Protein 2GXQ (pdb70)

Nearest PDB structures (foldseek):
  4kbg-assembly1_A  TM=9.973E-01  e=3.648E-40  Thermus thermophilus HB27
  3mwl-assembly1_A  TM=9.888E-01  e=1.011E-40  Thermus thermophilus HB27
  3nbf-assembly2_D  TM=9.941E-01  e=1.596E-39  Thermus thermophilus HB27
  4kbf-assembly1_A  TM=9.995E-01  e=8.468E-39  Thermus thermophilus HB27
  7pli-assembly1_B  TM=9.090E-01  e=3.998E-20  Escherichia coli K-12

Foldseek 3Di:
DWPVVAPADPLQVVLCVVVVGIHAFPQLVVQRVALLVQAEAEEQDDPPRPVLCSNLRSLLRVDAADQDFQAAAQEEEEDAAQVVLVVSQVVSCSRRVRFFEQEEEDPDDDPPSLVVNRRPGHYYRYYQVRQLVCVVVVSHQQANHQEYEYAAVVSCVVVPCLVSVVVSLVRHDLNHHYYYYHNDQPPSNVVCCVVRHDPHYYDYPD

Sequence (206 aa):
MEFKDFPLKPPEEILEALHGRGLTTPTPIIQAAALPPLLALEEGKKDLLIGQQARTTGTGKTLAFALPPIAERLAPSQQERRRGRKPRALVLTTPTRRRELALQQVASSEELTAVAPHLKKVVAVYGGTGYYGKKQKKEEALLRGADAVVATPGRRALDDYLRRRQGVLDLSRVEEVVAVLLDDEADEMMLSSMMGFEEEVEEALLSATPPSRQQTLLFSSATLPSSWAKKKKRLAERYMMKKNPVLLINNVVI

Secondary structure (P-SEA, 3-state):
cccccccccaaaaaaaaaaccccccaaaaacccccccbbbbbbccccccccccccaaaaaaaccccccccccccbbbbbccaaaaaaaaaaaaaacccbbbbbbbccccccaaaaaaaacccccccccaaaaaaaaacccccccccbbbbcaaaaaaaacaaaaaaaaaaaccccbbbbbbcccccaaaaaaaaccccbbbbbbcc

Organism: Thermus thermophilus (NCBI:txid274)

CATH classification: 3.40.50.300

Solvent-accessible surface area: 9002 Å² total

Structure (mmCIF, N/CA/C/O backbone):
data_2GXQ
#
_entry.id   2GXQ
#
_cell.length_a   77.582
_cell.length_b   52.887
_cell.length_c   44.643
_cell.angle_alpha   90.00
_cell.angle_beta   95.26
_cell.angle_gamma   90.00
#
_symmetry.space_group_name_H-M   'C 1 2 1'
#
loop_
_entity.id
_entity.type
_entity.pdbx_description
1 polymer 'heat resistant RNA dependent ATPase'
2 non-polymer 'ADENOSINE MONOPHOSPHATE'
3 non-polymer 2-AMINO-2-HYDROXYMETHYL-PROPANE-1,3-DIOL
4 water water
#
loop_
_atom_site.group_PDB
_atom_site.id
_atom_site.type_symbol
_atom_site.label_atom_id
_atom_site.label_alt_id
_atom_site.label_comp_id
_atom_site.label_asym_id
_atom_site.label_entity_id
_atom_site.label_seq_id
_atom_site.pdbx_PDB_ins_code
_atom_site.Cartn_x
_atom_site.Cartn_y
_atom_site.Cartn_z
_atom_site.occupancy
_atom_site.B_iso_or_equiv
_atom_site.auth_seq_id
_atom_site.auth_comp_id
_atom_site.auth_asym_id
_atom_site.auth_atom_id
_atom_site.pdbx_PDB_model_num
ATOM 1 N N . MET A 1 1 ? -7.701 11.648 17.491 1.00 16.83 1 MET A N 1
ATOM 2 C CA . MET A 1 1 ? -6.557 12.614 17.574 1.00 14.60 1 MET A CA 1
ATOM 3 C C . MET A 1 1 ? -5.884 12.639 16.241 1.00 15.26 1 MET A C 1
ATOM 4 O O . MET A 1 1 ? -5.793 11.602 15.554 1.00 15.46 1 MET A O 1
ATOM 9 N N . GLU A 1 2 ? -5.410 13.814 15.859 1.00 12.89 2 GLU A N 1
ATOM 10 C CA . GLU A 1 2 ? -4.714 14.032 14.607 1.00 13.03 2 GLU A CA 1
ATOM 11 C C . GLU A 1 2 ? -3.215 13.973 14.841 1.00 10.93 2 GLU A C 1
ATOM 12 O O . GLU A 1 2 ? -2.768 14.041 15.981 1.00 11.73 2 GLU A O 1
ATOM 18 N N . PHE A 1 3 ? -2.434 13.872 13.774 1.00 11.29 3 PHE A N 1
ATOM 19 C CA . PHE A 1 3 ? -0.996 13.819 13.966 1.00 10.74 3 PHE A CA 1
ATOM 20 C C . PHE A 1 3 ? -0.480 14.992 14.732 1.00 11.66 3 PHE A C 1
ATOM 21 O O . PHE A 1 3 ? 0.393 14.822 15.558 1.00 11.91 3 PHE A O 1
ATOM 29 N N . LYS A 1 4 ? -1.037 16.182 14.480 1.00 12.26 4 LYS A N 1
ATOM 30 C CA . LYS A 1 4 ? -0.602 17.358 15.225 1.00 13.57 4 LYS A CA 1
ATOM 31 C C . LYS A 1 4 ? -0.868 17.313 16.714 1.00 12.77 4 LYS A C 1
ATOM 32 O O . LYS A 1 4 ? -0.326 18.114 17.458 1.00 14.17 4 LYS A O 1
ATOM 38 N N . ASP A 1 5 ? -1.674 16.375 17.172 1.00 11.89 5 ASP A N 1
ATOM 39 C CA . ASP A 1 5 ? -1.906 16.189 18.584 1.00 12.67 5 ASP A CA 1
ATOM 40 C C . ASP A 1 5 ? -0.900 15.338 19.264 1.00 12.40 5 ASP A C 1
ATOM 41 O O . ASP A 1 5 ? -1.003 15.135 20.460 1.00 15.29 5 ASP A O 1
ATOM 46 N N . PHE A 1 6 ? 0.035 14.794 18.510 1.00 11.89 6 PHE A N 1
ATOM 47 C CA . PHE A 1 6 ? 1.111 14.011 19.071 1.00 11.78 6 PHE A CA 1
ATOM 48 C C . PHE A 1 6 ? 2.391 14.824 19.026 1.00 11.59 6 PHE A C 1
ATOM 49 O O . PHE A 1 6 ? 2.511 15.771 18.265 1.00 12.33 6 PHE A O 1
ATOM 57 N N . PRO A 1 7 ? 3.348 14.442 19.871 1.00 11.09 7 PRO A N 1
ATOM 58 C CA . PRO A 1 7 ? 4.587 15.239 19.922 1.00 12.56 7 PRO A CA 1
ATOM 59 C C . PRO A 1 7 ? 5.523 14.916 18.762 1.00 11.01 7 PRO A C 1
ATOM 60 O O . PRO A 1 7 ? 6.459 14.182 18.875 1.00 12.88 7 PRO A O 1
ATOM 64 N N . LEU A 1 8 ? 5.199 15.551 17.653 1.00 10.98 8 LEU A N 1
ATOM 65 C CA . LEU A 1 8 ? 5.938 15.405 16.394 1.00 10.67 8 LEU A CA 1
ATOM 66 C C . LEU A 1 8 ? 6.420 16.778 15.984 1.00 11.33 8 LEU A C 1
ATOM 67 O O . LEU A 1 8 ? 5.665 17.717 15.986 1.00 13.78 8 LEU A O 1
ATOM 72 N N . LYS A 1 9 ? 7.666 16.838 15.559 1.00 11.40 9 LYS A N 1
ATOM 73 C CA . LYS A 1 9 ? 8.338 18.066 15.225 1.00 12.51 9 LYS A CA 1
ATOM 74 C C . LYS A 1 9 ? 7.913 18.616 13.892 1.00 13.25 9 LYS A C 1
ATOM 75 O O . LYS A 1 9 ? 7.256 17.959 13.103 1.00 12.88 9 LYS A O 1
ATOM 81 N N . PRO A 1 10 ? 8.211 19.904 13.659 1.00 14.55 10 PRO A N 1
ATOM 82 C CA A PRO A 1 10 ? 7.635 20.577 12.495 0.70 16.07 10 PRO A CA 1
ATOM 83 C CA B PRO A 1 10 ? 7.593 20.568 12.515 0.30 15.73 10 PRO A CA 1
ATOM 84 C C . PRO A 1 10 ? 7.934 19.949 11.191 1.00 15.15 10 PRO A C 1
ATOM 85 O O . PRO A 1 10 ? 7.029 19.871 10.321 1.00 17.50 10 PRO A O 1
ATOM 92 N N . GLU A 1 11 ? 9.136 19.440 11.006 1.00 16.68 11 GLU A N 1
ATOM 93 C CA A GLU A 1 11 ? 9.441 18.961 9.693 0.50 16.90 11 GLU A CA 1
ATOM 94 C CA B GLU A 1 11 ? 9.593 18.821 9.745 0.50 16.79 11 GLU A CA 1
ATOM 95 C C . GLU A 1 11 ? 8.645 17.709 9.413 1.00 15.38 11 GLU A C 1
ATOM 96 O O . GLU A 1 11 ? 8.336 17.440 8.246 1.00 16.42 11 GLU A O 1
ATOM 107 N N . ILE A 1 12 ? 8.256 16.985 10.464 1.00 14.23 12 ILE A N 1
ATOM 108 C CA . ILE A 1 12 ? 7.477 15.819 10.292 1.00 12.10 12 ILE A CA 1
ATOM 109 C C . ILE A 1 12 ? 6.011 16.153 10.043 1.00 10.87 12 ILE A C 1
ATOM 110 O O . ILE A 1 12 ? 5.405 15.613 9.140 1.00 10.55 12 ILE A O 1
ATOM 115 N N . LEU A 1 13 ? 5.439 17.052 10.822 1.00 10.84 13 LEU A N 1
ATOM 116 C CA . LEU A 1 13 ? 4.040 17.438 10.554 1.00 11.04 13 LEU A CA 1
ATOM 117 C C . LEU A 1 13 ? 3.918 18.053 9.168 1.00 12.05 13 LEU A C 1
ATOM 118 O O . LEU A 1 13 ? 2.961 17.799 8.461 1.00 11.74 13 LEU A O 1
ATOM 123 N N . GLU A 1 14 ? 4.911 18.819 8.737 1.00 12.39 14 GLU A N 1
ATOM 124 C CA . GLU A 1 14 ? 4.855 19.454 7.429 1.00 15.73 14 GLU A CA 1
ATOM 125 C C . GLU A 1 14 ? 4.886 18.343 6.383 1.00 13.79 14 GLU A C 1
ATOM 126 O 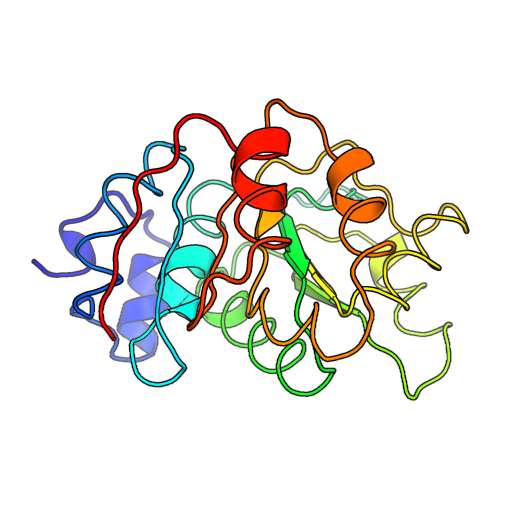O . GLU A 1 14 ? 4.178 18.397 5.389 1.00 14.76 14 GLU A O 1
ATOM 132 N N . ALA A 1 15 ? 5.733 17.344 6.546 1.00 13.53 15 ALA A N 1
ATOM 133 C CA . ALA A 1 15 ? 5.856 16.253 5.586 1.00 14.13 15 ALA A CA 1
ATOM 134 C C . ALA A 1 15 ? 4.560 15.467 5.519 1.00 12.49 15 ALA A C 1
ATOM 135 O O . ALA A 1 15 ? 4.098 15.080 4.446 1.00 13.82 15 ALA A O 1
ATOM 137 N N . LEU A 1 16 ? 3.980 15.191 6.680 1.00 11.68 16 LEU A N 1
ATOM 138 C CA . LEU A 1 16 ? 2.724 14.482 6.718 1.00 11.03 16 LEU A CA 1
ATOM 139 C C . LEU A 1 16 ? 1.608 15.256 6.004 1.00 11.46 16 LEU A C 1
ATOM 140 O O . LEU A 1 16 ? 0.948 14.741 5.126 1.00 12.17 16 LEU A O 1
ATOM 145 N N . HIS A 1 17 ? 1.516 16.514 6.316 1.00 12.61 17 HIS A N 1
ATOM 146 C CA . HIS A 1 17 ? 0.525 17.362 5.683 1.00 13.06 17 HIS A CA 1
ATOM 147 C C . HIS A 1 17 ? 0.695 17.396 4.189 1.00 13.36 17 HIS A C 1
ATOM 148 O O . HIS A 1 17 ? -0.282 17.363 3.433 1.00 15.48 17 HIS A O 1
ATOM 155 N N . GLY A 1 18 ? 1.927 17.441 3.748 1.00 13.96 18 GLY A N 1
ATOM 156 C CA . GLY A 1 18 ? 2.233 17.478 2.317 1.00 14.94 18 GLY A CA 1
ATOM 157 C C . GLY A 1 18 ? 1.783 16.264 1.565 1.00 14.74 18 GLY A C 1
ATOM 158 O O . GLY A 1 18 ? 1.648 16.311 0.347 1.00 17.21 18 GLY A O 1
ATOM 159 N N . ARG A 1 19 ? 1.571 15.154 2.242 1.00 13.43 19 ARG A N 1
ATOM 160 C CA . ARG A 1 19 ? 1.055 13.963 1.632 1.00 14.55 19 ARG A CA 1
ATOM 161 C C . ARG A 1 19 ? -0.385 13.698 2.000 1.00 14.14 19 ARG A C 1
ATOM 162 O O . ARG A 1 19 ? -0.916 12.652 1.703 1.00 15.25 19 ARG A O 1
ATOM 170 N N . GLY A 1 20 ? -1.019 14.649 2.659 1.00 13.22 20 GLY A N 1
ATOM 171 C CA . GLY A 1 20 ? -2.415 14.485 3.033 1.00 14.19 20 GLY A CA 1
ATOM 172 C C . GLY A 1 20 ? -2.643 13.518 4.167 1.00 14.36 20 GLY A C 1
ATOM 173 O O . GLY A 1 20 ? -3.739 12.969 4.298 1.00 16.23 20 GLY A O 1
ATOM 174 N N . LEU A 1 21 ? -1.625 13.300 4.990 1.00 12.13 21 LEU A N 1
ATOM 175 C CA . LEU A 1 21 ? -1.712 12.392 6.113 1.00 11.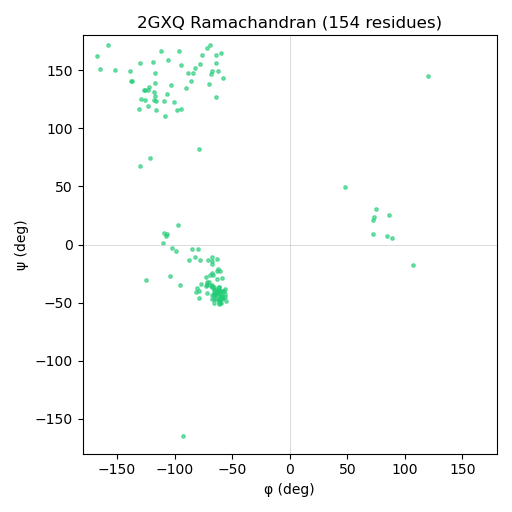81 21 LEU A CA 1
ATOM 176 C C . LEU A 1 21 ? -1.984 13.225 7.337 1.00 11.28 21 LEU A C 1
ATOM 177 O O . LEU A 1 21 ? -1.218 14.063 7.722 1.00 12.90 21 LEU A O 1
ATOM 182 N N . THR A 1 22 ? -3.151 12.988 7.910 1.00 12.05 22 THR A N 1
ATOM 183 C CA . THR A 1 22 ? -3.629 13.788 9.033 1.00 13.04 22 THR A CA 1
ATOM 184 C C . THR A 1 22 ? -4.008 13.036 10.290 1.00 12.66 22 THR A C 1
ATOM 185 O O . THR A 1 22 ? -3.916 13.604 11.383 1.00 13.88 22 THR A O 1
ATOM 189 N N . THR A 1 23 ? -4.479 11.812 10.132 1.00 13.58 23 THR A N 1
ATOM 190 C CA . THR A 1 23 ? -5.148 11.148 11.233 1.00 14.64 23 THR A CA 1
ATOM 191 C C . THR A 1 23 ? -4.570 9.758 11.398 1.00 14.21 23 THR A C 1
ATOM 192 O O . THR A 1 23 ? -4.655 8.952 10.477 1.00 14.65 23 THR A O 1
ATOM 196 N N . PRO A 1 24 ? -3.950 9.498 12.518 1.00 12.39 24 PRO A N 1
ATOM 197 C CA . PRO A 1 24 ? -3.384 8.200 12.693 1.00 12.55 24 PRO A CA 1
ATOM 198 C C . PRO A 1 24 ? -4.353 7.072 12.580 1.00 12.06 24 PRO A C 1
ATOM 199 O O . PRO A 1 24 ? -5.496 7.175 13.018 1.00 13.95 24 PRO A O 1
ATOM 203 N N . THR A 1 25 ? -3.922 5.969 11.998 1.00 12.03 25 THR A N 1
ATOM 204 C CA . THR A 1 25 ? -4.666 4.760 11.991 1.00 10.93 25 THR A CA 1
ATOM 205 C C . THR A 1 25 ? -4.650 4.161 13.402 1.00 10.56 25 THR A C 1
ATOM 206 O O . THR A 1 25 ? -3.898 4.613 14.244 1.00 11.07 25 THR A O 1
ATOM 210 N N . PRO A 1 26 ? -5.459 3.160 13.684 1.00 11.40 26 PRO A N 1
ATOM 211 C CA . PRO A 1 26 ? -5.515 2.647 15.031 1.00 11.64 26 PRO A CA 1
ATOM 212 C C . PRO A 1 26 ? -4.165 2.195 15.591 1.00 11.30 26 PRO A C 1
ATOM 213 O O . PRO A 1 26 ? -3.828 2.560 16.724 1.00 11.45 26 PRO A O 1
ATOM 217 N N . ILE A 1 27 ? -3.346 1.504 14.816 1.00 11.15 27 ILE A N 1
ATOM 218 C CA A ILE A 1 27 ? -2.089 1.086 15.385 0.50 11.06 27 ILE A CA 1
ATOM 219 C CA B ILE A 1 27 ? -2.029 1.066 15.300 0.50 11.42 27 ILE A CA 1
ATOM 220 C C . ILE A 1 27 ? -1.186 2.285 15.622 1.00 10.53 27 ILE A C 1
ATOM 221 O O . ILE A 1 27 ? -0.453 2.309 16.588 1.00 11.06 27 ILE A O 1
ATOM 230 N N . GLN A 1 28 ? -1.279 3.303 14.763 1.00 10.46 28 GLN A N 1
ATOM 231 C CA . GLN A 1 28 ? -0.500 4.515 14.990 1.00 9.90 28 GLN A CA 1
ATOM 232 C C . GLN A 1 28 ? -0.960 5.260 16.221 1.00 9.61 28 GLN A C 1
ATOM 233 O O . GLN A 1 28 ? -0.159 5.739 17.006 1.00 11.32 28 GLN A O 1
ATOM 239 N N . ALA A 1 29 ? -2.265 5.362 16.365 1.00 11.19 29 ALA A N 1
ATOM 240 C CA . ALA A 1 29 ? -2.819 6.091 17.475 1.00 11.93 29 ALA A CA 1
ATOM 241 C C . ALA A 1 29 ? -2.462 5.483 18.797 1.00 12.34 29 ALA A C 1
ATOM 242 O O . ALA A 1 29 ? -2.128 6.196 19.747 1.00 14.27 29 ALA A O 1
ATOM 244 N N . ALA A 1 30 ? -2.480 4.172 18.858 1.00 11.06 30 ALA A N 1
ATOM 245 C CA . ALA A 1 30 ? -2.131 3.477 20.073 1.00 11.38 30 ALA A CA 1
ATOM 246 C C . ALA A 1 30 ? -0.622 3.434 20.310 1.00 11.57 30 ALA A C 1
ATOM 247 O O . ALA A 1 30 ? -0.167 3.465 21.454 1.00 11.72 30 ALA A O 1
ATOM 249 N N . ALA A 1 31 ? 0.154 3.357 19.252 1.00 10.44 31 ALA A N 1
ATOM 250 C CA . ALA A 1 31 ? 1.586 3.199 19.387 1.00 10.82 31 ALA A CA 1
ATOM 251 C C . ALA A 1 31 ? 2.303 4.479 19.671 1.00 10.00 31 ALA A C 1
ATOM 252 O O . ALA A 1 31 ? 3.270 4.501 20.402 1.00 10.29 31 ALA A O 1
ATOM 254 N N . LEU A 1 32 ? 1.865 5.581 19.078 1.00 10.67 32 LEU A N 1
ATOM 255 C CA . LEU A 1 32 ? 2.644 6.778 19.144 1.00 11.13 32 LEU A CA 1
ATOM 256 C C . LEU A 1 32 ? 2.925 7.323 20.537 1.00 11.67 32 LEU A C 1
ATOM 257 O O . LEU A 1 32 ? 4.019 7.738 20.797 1.00 11.44 32 LEU A O 1
ATOM 262 N N A PRO A 1 33 ? 1.961 7.405 21.419 0.50 11.05 33 PRO A N 1
ATOM 263 N N B PRO A 1 33 ? 1.924 7.275 21.455 0.50 11.54 33 PRO A N 1
ATOM 264 C CA A PRO A 1 33 ? 2.409 7.986 22.654 0.50 12.04 33 PRO A CA 1
ATOM 265 C CA B PRO A 1 33 ? 2.054 7.715 22.846 0.50 12.51 33 PRO A CA 1
ATOM 266 C C A PRO A 1 33 ? 3.555 7.189 23.256 0.50 11.83 33 PRO A C 1
ATOM 267 C C B PRO A 1 33 ? 3.130 6.982 23.639 0.50 12.05 33 PRO A C 1
ATOM 268 O O A PRO A 1 33 ? 4.506 7.858 23.697 0.50 12.91 33 PRO A O 1
ATOM 269 O O B PRO A 1 33 ? 3.616 7.448 24.633 0.50 11.98 33 PRO A O 1
ATOM 276 N N . LEU A 1 34 ? 3.492 5.827 23.189 1.00 11.19 34 LEU A N 1
ATOM 277 C CA A LEU A 1 34 ? 4.496 4.926 23.746 0.50 10.96 34 LEU A CA 1
ATOM 278 C CA B LEU A 1 34 ? 4.576 5.115 23.801 0.50 11.50 34 LEU A CA 1
ATOM 279 C C . LEU A 1 34 ? 5.803 5.106 22.949 1.00 9.84 34 LEU A C 1
ATOM 280 O O . LEU A 1 34 ? 6.865 5.359 23.485 1.00 10.38 34 LEU A O 1
ATOM 289 N N . ALA A 1 35 ? 5.700 4.933 21.634 1.00 10.37 35 ALA A N 1
ATOM 290 C CA . ALA A 1 35 ? 6.891 4.929 20.814 1.00 9.29 35 ALA A CA 1
ATOM 291 C C . ALA A 1 35 ? 7.564 6.286 20.822 1.00 9.69 35 ALA A C 1
ATOM 292 O O . ALA A 1 35 ? 8.786 6.356 20.792 1.00 10.81 35 ALA A O 1
ATOM 294 N N . LEU A 1 36 ? 6.819 7.372 20.803 1.00 10.54 36 LEU A N 1
ATOM 295 C CA . LEU A 1 36 ? 7.423 8.689 20.876 1.00 11.76 36 LEU A CA 1
ATOM 296 C C . LEU A 1 36 ? 8.063 8.981 22.207 1.00 12.40 36 LEU A C 1
ATOM 297 O O . LEU A 1 36 ? 8.909 9.863 22.337 1.00 15.18 36 LEU A O 1
ATOM 302 N N . GLU A 1 37 ? 7.731 8.222 23.224 1.00 13.01 37 GLU A N 1
ATOM 303 C CA A GLU A 1 37 ? 8.367 8.355 24.528 0.50 15.80 37 GLU A CA 1
ATOM 304 C CA B GLU A 1 37 ? 8.339 8.351 24.520 0.50 14.01 37 GLU A CA 1
ATOM 305 C C . GLU A 1 37 ? 9.516 7.392 24.655 1.00 14.57 37 GLU A C 1
ATOM 306 O O . GLU A 1 37 ? 10.058 7.261 25.696 1.00 18.06 37 GLU A O 1
ATOM 317 N N . GLY A 1 38 ? 9.914 6.714 23.586 1.00 12.50 38 GLY A N 1
ATOM 318 C CA . GLY A 1 38 ? 11.069 5.891 23.607 1.00 12.22 38 GLY A CA 1
ATOM 319 C C . GLY A 1 38 ? 10.843 4.463 24.027 1.00 11.05 38 GLY A C 1
ATOM 320 O O . GLY A 1 38 ? 11.808 3.753 24.197 1.00 12.42 38 GLY A O 1
ATOM 321 N N . LYS A 1 39 ? 9.608 4.076 24.217 1.00 10.31 39 LYS A N 1
ATOM 322 C CA A LYS A 1 39 ? 9.323 2.755 24.726 0.70 10.47 39 LYS A CA 1
ATOM 323 C CA B LYS A 1 39 ? 9.286 2.756 24.717 0.30 10.31 39 LYS A CA 1
ATOM 324 C C . LYS A 1 39 ? 9.270 1.704 23.635 1.00 9.66 39 LYS A C 1
ATOM 325 O O . LYS A 1 39 ? 8.981 1.990 22.479 1.00 10.15 39 LYS A O 1
ATOM 336 N N . ASP A 1 40 ? 9.509 0.478 24.033 1.00 9.44 40 ASP A N 1
ATOM 337 C CA . ASP A 1 40 ? 9.492 -0.632 23.115 1.00 9.01 40 ASP A CA 1
ATOM 338 C C . ASP A 1 40 ? 8.082 -1.109 22.931 1.00 9.24 40 ASP A C 1
ATOM 339 O O . ASP A 1 40 ? 7.259 -1.046 23.829 1.00 10.90 40 ASP A O 1
ATOM 344 N N . LEU A 1 41 ? 7.788 -1.598 21.741 1.00 9.28 41 LEU A N 1
ATOM 345 C CA A LEU A 1 41 ? 6.431 -1.963 21.325 0.50 9.46 41 LEU A CA 1
ATOM 346 C CA B LEU A 1 41 ? 6.453 -2.090 21.508 0.50 10.78 41 LEU A CA 1
ATOM 347 C C . LEU A 1 41 ? 6.478 -3.165 20.439 1.00 9.74 41 LEU A C 1
ATOM 348 O O . LEU A 1 41 ? 7.346 -3.214 19.589 1.00 9.69 41 LEU A O 1
ATOM 357 N N . ILE A 1 42 ? 5.497 -4.041 20.572 1.00 9.24 42 ILE A N 1
ATOM 358 C CA . ILE A 1 42 ? 5.224 -5.084 19.584 1.00 9.33 42 ILE A CA 1
ATOM 359 C C . ILE A 1 42 ? 3.936 -4.669 18.916 1.00 9.23 42 ILE A C 1
ATOM 360 O O . ILE A 1 42 ? 2.924 -4.453 19.590 1.00 10.43 42 ILE A O 1
ATOM 365 N N . GLY A 1 43 ? 3.970 -4.532 17.598 1.00 10.20 43 GLY A N 1
ATOM 366 C CA . GLY A 1 43 ? 2.794 -4.228 16.815 1.00 10.44 43 GLY A CA 1
ATOM 367 C C . GLY A 1 43 ? 2.411 -5.442 16.036 1.00 11.49 43 GLY A C 1
ATOM 368 O O . GLY A 1 43 ? 3.106 -5.859 15.142 1.00 13.11 43 GLY A O 1
ATOM 369 N N . GLN A 1 44 ? 1.295 -6.042 16.410 1.00 12.49 44 GLN A N 1
ATOM 370 C CA A GLN A 1 44 ? 0.801 -7.189 15.757 0.50 13.23 44 GLN A CA 1
ATOM 371 C CA B GLN A 1 44 ? 0.742 -7.195 15.727 0.50 13.99 44 GLN A CA 1
ATOM 372 C C . GLN A 1 44 ? -0.217 -6.681 14.741 1.00 14.29 44 GLN A C 1
ATOM 373 O O . GLN A 1 44 ? -1.359 -6.365 15.056 1.00 15.10 44 GLN A O 1
ATOM 384 N N . ALA A 1 45 ? 0.244 -6.631 13.521 1.00 15.81 45 ALA A N 1
ATOM 385 C CA . ALA A 1 45 ? -0.447 -5.934 12.510 1.00 16.92 45 ALA A CA 1
ATOM 386 C C . ALA A 1 45 ? 0.123 -6.363 11.206 1.00 18.85 45 ALA A C 1
ATOM 387 O O . ALA A 1 45 ? 1.296 -6.713 11.118 1.00 19.64 45 ALA A O 1
ATOM 389 N N . ARG A 1 46 ? -0.698 -6.318 10.200 1.00 18.71 46 ARG A N 1
ATOM 390 C CA . ARG A 1 46 ? -0.271 -6.590 8.839 1.00 21.06 46 ARG A CA 1
ATOM 391 C C . ARG A 1 46 ? -0.341 -5.317 8.022 1.00 19.34 46 ARG A C 1
ATOM 392 O O . ARG A 1 46 ? -0.943 -4.319 8.422 1.00 18.83 46 ARG A O 1
ATOM 400 N N . THR A 1 47 ? 0.278 -5.343 6.856 1.00 18.46 47 THR A N 1
ATOM 401 C CA A THR A 1 47 ? 0.171 -4.248 5.900 0.50 18.91 47 THR A CA 1
ATOM 402 C CA B THR A 1 47 ? 0.192 -4.263 5.931 0.50 18.95 47 THR A CA 1
ATOM 403 C C . THR A 1 47 ? -1.273 -3.898 5.689 1.00 18.68 47 THR A C 1
ATOM 404 O O . THR A 1 47 ? -2.155 -4.783 5.596 1.00 19.78 47 THR A O 1
ATOM 411 N N . GLY A 1 48 ? -1.516 -2.597 5.559 1.00 18.01 48 GLY A N 1
ATOM 412 C CA . GLY A 1 48 ? -2.848 -2.036 5.437 1.00 18.15 48 GLY A CA 1
ATOM 413 C C . GLY A 1 48 ? -3.308 -1.314 6.685 1.00 17.82 48 GLY A C 1
ATOM 414 O O . GLY A 1 48 ? -4.266 -0.569 6.650 1.00 21.39 48 GLY A O 1
ATOM 415 N N . THR A 1 49 ? -2.645 -1.578 7.795 1.00 14.87 49 THR A N 1
ATOM 416 C CA . THR A 1 49 ? -2.964 -0.955 9.066 1.00 14.48 49 THR A CA 1
ATOM 417 C C . THR A 1 49 ? -2.278 0.346 9.317 1.00 13.10 49 THR A C 1
ATOM 418 O O . THR A 1 49 ? -2.594 1.010 10.268 1.00 13.49 49 THR A O 1
ATOM 422 N N . GLY A 1 50 ? -1.265 0.673 8.523 1.00 12.85 50 GLY A N 1
ATOM 423 C CA . GLY A 1 50 ? -0.412 1.810 8.812 1.00 12.16 50 GLY A CA 1
ATOM 424 C C . GLY A 1 50 ? 0.725 1.482 9.736 1.00 11.13 50 GLY A C 1
ATOM 425 O O . GLY A 1 50 ? 1.261 2.357 10.396 1.00 11.03 50 GLY A O 1
ATOM 426 N N . LYS A 1 51 ? 1.138 0.232 9.774 1.00 12.00 51 LYS A N 1
ATOM 427 C CA . LYS A 1 51 ? 2.210 -0.112 10.661 1.00 11.41 51 LYS A CA 1
ATOM 428 C C . LYS A 1 51 ? 3.514 0.581 10.322 1.00 10.80 51 LYS A C 1
ATOM 429 O O . LYS A 1 51 ? 4.279 0.871 11.223 1.00 11.53 51 LYS A O 1
ATOM 435 N N . THR A 1 52 ? 3.766 0.905 9.062 1.00 10.42 52 THR A N 1
ATOM 436 C CA . THR A 1 52 ? 5.044 1.521 8.714 1.00 10.92 52 THR A CA 1
ATOM 437 C C . THR A 1 52 ? 5.230 2.822 9.406 1.00 10.86 52 THR A C 1
ATOM 438 O O . THR A 1 52 ? 6.259 3.056 10.010 1.00 10.80 52 THR A O 1
ATOM 442 N N . LEU A 1 53 ? 4.235 3.700 9.348 1.00 10.90 53 LEU A N 1
ATOM 443 C CA . LEU A 1 53 ? 4.391 4.979 10.043 1.00 11.17 53 LEU A CA 1
ATOM 444 C C . LEU A 1 53 ? 4.422 4.844 11.531 1.00 10.77 53 LEU A C 1
ATOM 445 O O . LEU A 1 53 ? 4.954 5.713 12.206 1.00 10.66 53 LEU A O 1
ATOM 450 N N . ALA A 1 54 ? 3.839 3.778 12.091 1.00 10.54 54 ALA A N 1
ATOM 451 C CA . ALA A 1 54 ? 3.923 3.548 13.490 1.00 11.13 54 ALA A CA 1
ATOM 452 C C . ALA A 1 54 ? 5.362 3.417 13.956 1.00 11.11 54 ALA A C 1
ATOM 453 O O . ALA A 1 54 ? 5.629 3.716 15.092 1.00 11.73 54 ALA A O 1
ATOM 455 N N . PHE A 1 55 ? 6.278 2.952 13.109 1.00 10.02 55 PHE A N 1
ATOM 456 C CA . PHE A 1 55 ? 7.674 2.962 13.466 1.00 9.94 55 PHE A CA 1
ATOM 457 C C . PHE A 1 55 ? 8.456 4.063 12.764 1.00 9.36 55 PHE A C 1
ATOM 458 O O . PHE A 1 55 ? 9.463 4.523 13.331 1.00 10.23 55 PHE A O 1
ATOM 466 N N . ALA A 1 56 ? 8.030 4.514 11.589 1.00 9.11 56 ALA A N 1
ATOM 467 C CA . ALA A 1 56 ? 8.816 5.501 10.913 1.00 9.25 56 ALA A CA 1
ATOM 468 C C . ALA A 1 56 ? 8.705 6.843 11.602 1.00 9.30 56 ALA A C 1
ATOM 469 O O . ALA A 1 56 ? 9.672 7.580 11.662 1.00 9.36 56 ALA A O 1
ATOM 471 N N . LEU A 1 57 ? 7.530 7.159 12.137 1.00 8.76 57 LEU A N 1
ATOM 472 C CA . LEU A 1 57 ? 7.387 8.399 12.807 1.00 8.99 57 LEU A CA 1
ATOM 473 C C . LEU A 1 57 ? 8.266 8.495 14.040 1.00 8.94 57 LEU A C 1
ATOM 474 O O . LEU A 1 57 ? 8.900 9.516 14.258 1.00 9.11 57 LEU A O 1
ATOM 479 N N . PRO A 1 58 ? 8.289 7.475 14.901 1.00 8.75 58 PRO A N 1
ATOM 480 C CA A PRO A 1 58 ? 9.206 7.518 16.001 0.70 8.83 58 PRO A CA 1
ATOM 481 C CA B PRO A 1 58 ? 9.205 7.700 16.003 0.30 8.72 58 PRO A CA 1
ATOM 482 C C . PRO A 1 58 ? 10.663 7.735 15.613 1.00 8.85 58 PRO A C 1
ATOM 483 O O . PRO A 1 58 ? 11.389 8.455 16.266 1.00 9.38 58 PRO A O 1
ATOM 490 N N . ILE A 1 59 ? 11.103 7.061 14.577 1.00 8.56 59 ILE A N 1
ATOM 491 C CA . ILE A 1 59 ? 12.451 7.205 14.084 1.00 8.97 59 ILE A CA 1
ATOM 492 C C . ILE A 1 59 ? 12.655 8.659 13.656 1.00 8.61 59 ILE A C 1
ATOM 493 O O . ILE A 1 59 ? 13.620 9.291 14.063 1.00 9.38 59 ILE A O 1
ATOM 498 N N . ALA A 1 60 ? 11.747 9.172 12.860 1.00 8.83 60 ALA A N 1
ATOM 499 C CA . ALA A 1 60 ? 11.847 10.529 12.355 1.00 8.78 60 ALA A CA 1
ATOM 500 C C . AL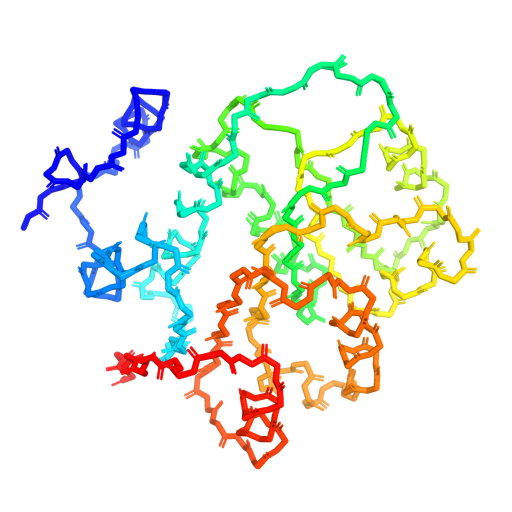A A 1 60 ? 11.949 11.488 13.520 1.00 8.87 60 ALA A C 1
ATOM 501 O O . ALA A 1 60 ? 12.688 12.450 13.465 1.00 9.97 60 ALA A O 1
ATOM 503 N N . GLU A 1 61 ? 11.117 11.287 14.525 1.00 8.99 61 GLU A N 1
ATOM 504 C CA . GLU A 1 61 ? 11.034 12.238 15.592 1.00 9.75 61 GLU A CA 1
ATOM 505 C C . GLU A 1 61 ? 12.257 12.202 16.459 1.00 10.13 61 GLU A C 1
ATOM 506 O O . GLU A 1 61 ? 12.755 13.229 16.882 1.00 11.22 61 GLU A O 1
ATOM 512 N N . ARG A 1 62 ? 12.759 11.021 16.776 1.00 9.16 62 ARG A N 1
ATOM 513 C CA . ARG A 1 62 ? 13.878 10.895 17.678 1.00 10.32 62 ARG A CA 1
ATOM 514 C C . ARG A 1 62 ? 15.188 11.335 17.100 1.00 10.74 62 ARG A C 1
ATOM 515 O O . ARG A 1 62 ? 16.056 11.823 17.817 1.00 13.27 62 ARG A O 1
ATOM 523 N N . LEU A 1 63 ? 15.363 11.164 15.818 1.00 9.52 63 LEU A N 1
ATOM 524 C CA . LEU A 1 63 ? 16.644 11.442 15.198 1.00 9.56 63 LEU A CA 1
ATOM 525 C C . LEU A 1 63 ? 16.642 12.845 14.646 1.00 9.99 63 LEU A C 1
ATOM 526 O O . LEU A 1 63 ? 15.887 13.176 13.739 1.00 11.20 63 LEU A O 1
ATOM 531 N N . ALA A 1 64 ? 17.516 13.656 15.194 1.00 10.67 64 ALA A N 1
ATOM 532 C CA . ALA A 1 64 ? 17.821 14.934 14.645 1.00 11.32 64 ALA A CA 1
ATOM 533 C C . ALA A 1 64 ? 18.740 14.776 13.464 1.00 11.61 64 ALA A C 1
ATOM 534 O O . ALA A 1 64 ? 19.472 13.812 13.351 1.00 12.34 64 ALA A O 1
ATOM 536 N N . PRO A 1 65 ? 18.746 15.724 12.543 1.00 12.03 65 PRO A N 1
ATOM 537 C CA . PRO A 1 65 ? 19.628 15.625 11.416 1.00 12.06 65 PRO A CA 1
ATOM 538 C C . PRO A 1 65 ? 21.088 15.680 11.821 1.00 12.80 65 PRO A C 1
ATOM 539 O O . PRO A 1 65 ? 21.448 16.236 12.859 1.00 13.78 65 PRO A O 1
ATOM 543 N N . SER A 1 66 ? 21.917 15.135 10.977 1.00 13.69 66 SER A N 1
ATOM 544 C CA . SER A 1 66 ? 23.351 15.207 11.112 1.00 15.60 66 SER A CA 1
ATOM 545 C C . SER A 1 66 ? 23.917 15.298 9.767 1.00 15.90 66 SER A C 1
ATOM 546 O O . SER A 1 66 ? 23.489 14.602 8.855 1.00 16.72 66 SER A O 1
ATOM 549 N N A GLN A 1 67 ? 24.993 16.054 9.643 0.70 18.16 67 GLN A N 1
ATOM 550 N N B GLN A 1 67 ? 24.944 16.128 9.605 0.30 17.94 67 GLN A N 1
ATOM 551 C CA A GLN A 1 67 ? 25.617 16.095 8.347 0.70 19.36 67 GLN A CA 1
ATOM 552 C CA B GLN A 1 67 ? 25.691 16.136 8.344 0.30 19.11 67 GLN A CA 1
ATOM 553 C C A GLN A 1 67 ? 26.967 15.359 8.350 0.70 21.03 67 GLN A C 1
ATOM 554 C C B GLN A 1 67 ? 27.123 15.651 8.575 0.30 20.10 67 GLN A C 1
ATOM 555 O O A GLN A 1 67 ? 27.671 15.392 7.296 0.70 22.35 67 GLN A O 1
ATOM 556 O O B GLN A 1 67 ? 28.056 16.131 7.965 0.30 19.56 67 GLN A O 1
ATOM 567 N N . GLU A 1 68 ? 27.301 14.724 9.493 1.00 20.71 68 GLU A N 1
ATOM 568 C CA . GLU A 1 68 ? 28.609 14.077 9.708 1.00 22.58 68 GLU A CA 1
ATOM 569 C C . GLU A 1 68 ? 28.878 13.120 8.563 1.00 22.00 68 GLU A C 1
ATOM 570 O O . GLU A 1 68 ? 28.163 12.164 8.360 1.00 20.07 68 GLU A O 1
ATOM 576 N N . ARG A 1 69 ? 29.957 13.348 7.817 1.00 23.20 69 ARG A N 1
ATOM 577 C CA A ARG A 1 69 ? 30.299 12.424 6.749 0.33 22.85 69 ARG A CA 1
ATOM 578 C CA B ARG A 1 69 ? 30.423 12.458 6.783 0.33 22.93 69 ARG A CA 1
ATOM 579 C CA C ARG A 1 69 ? 30.359 12.443 6.760 0.34 22.99 69 ARG A CA 1
ATOM 580 C C . ARG A 1 69 ? 30.734 11.084 7.361 1.00 22.30 69 ARG A C 1
ATOM 581 O O . ARG A 1 69 ? 31.401 11.018 8.391 1.00 23.03 69 ARG A O 1
ATOM 603 N N . GLY A 1 70 ? 30.305 10.024 6.708 1.00 20.75 70 GLY A N 1
ATOM 604 C CA . GLY A 1 70 ? 30.616 8.666 7.125 1.00 19.22 70 GLY A CA 1
ATOM 605 C C . GLY A 1 70 ? 29.882 8.215 8.372 1.00 18.40 70 GLY A C 1
ATOM 606 O O . GLY A 1 70 ? 30.166 7.160 8.916 1.00 19.09 70 GLY A O 1
ATOM 607 N N . ARG A 1 71 ? 28.915 8.992 8.842 1.00 17.88 71 ARG A N 1
ATOM 608 C CA . ARG A 1 71 ? 28.247 8.695 10.087 1.00 16.14 71 ARG A CA 1
ATOM 609 C C . ARG A 1 71 ? 27.523 7.372 10.004 1.00 14.70 71 ARG A C 1
ATOM 610 O O . ARG A 1 71 ? 27.060 6.931 8.955 1.00 15.25 71 ARG A O 1
ATOM 618 N N . LYS A 1 72 ? 27.457 6.740 11.162 1.00 14.92 72 LYS A N 1
ATOM 619 C CA . LYS A 1 72 ? 26.832 5.472 11.333 1.00 14.28 72 LYS A CA 1
ATOM 620 C C . LYS A 1 72 ? 25.364 5.656 11.629 1.00 12.77 72 LYS A C 1
ATOM 621 O O . LYS A 1 72 ? 24.973 6.633 12.276 1.00 14.26 72 LYS A O 1
ATOM 627 N N . PRO A 1 73 ? 24.546 4.722 11.180 1.00 12.20 73 PRO A N 1
ATOM 628 C CA . PRO A 1 73 ? 23.126 4.929 11.318 1.00 11.37 73 PRO A CA 1
ATOM 629 C C . PRO A 1 73 ? 22.695 4.869 12.773 1.00 10.70 73 PRO A C 1
ATOM 630 O O . PRO A 1 73 ? 23.190 4.096 13.586 1.00 12.10 73 PRO A O 1
ATOM 634 N N . ARG A 1 74 ? 21.680 5.668 13.087 1.00 9.77 74 ARG A N 1
ATOM 635 C CA . ARG A 1 74 ? 21.064 5.673 14.379 1.00 9.87 74 ARG A CA 1
ATOM 636 C C . ARG A 1 74 ? 19.750 4.944 14.407 1.00 9.11 74 ARG A C 1
ATOM 637 O O . ARG A 1 74 ? 19.189 4.755 15.471 1.00 10.34 74 ARG A O 1
ATOM 645 N N . ALA A 1 75 ? 19.290 4.452 13.268 1.00 9.13 75 ALA A N 1
ATOM 646 C CA . ALA A 1 75 ? 18.103 3.604 13.192 1.00 9.46 75 ALA A CA 1
ATOM 647 C C . ALA A 1 75 ? 18.380 2.485 12.232 1.00 8.78 75 ALA A C 1
ATOM 648 O O . ALA A 1 75 ? 19.011 2.692 11.207 1.00 9.62 75 ALA A O 1
ATOM 650 N N . LEU A 1 76 ? 17.918 1.303 12.565 1.00 9.13 76 LEU A N 1
ATOM 651 C CA . LEU A 1 76 ? 18.005 0.128 11.757 1.00 9.16 76 LEU A CA 1
ATOM 652 C C . LEU A 1 76 ? 16.618 -0.473 11.683 1.00 9.35 76 LEU A C 1
ATOM 653 O O . LEU A 1 76 ? 16.017 -0.757 12.701 1.00 9.73 76 LEU A O 1
ATOM 658 N N . VAL A 1 77 ? 16.151 -0.677 10.470 1.00 9.12 77 VAL A N 1
ATOM 659 C CA . VAL A 1 77 ? 14.909 -1.406 10.219 1.00 9.09 77 VAL A CA 1
ATOM 660 C C . VAL A 1 77 ? 15.243 -2.616 9.427 1.00 9.96 77 VAL A C 1
ATOM 661 O O . VAL A 1 77 ? 15.865 -2.512 8.391 1.00 10.45 77 VAL A O 1
ATOM 665 N N . LEU A 1 78 ? 14.866 -3.787 9.921 1.00 9.34 78 LEU A N 1
ATOM 666 C CA . LEU A 1 78 ? 15.041 -5.019 9.184 1.00 10.23 78 LEU A CA 1
ATOM 667 C C . LEU A 1 78 ? 13.716 -5.437 8.616 1.00 10.37 78 LEU A C 1
ATOM 668 O O . LEU A 1 78 ? 12.694 -5.425 9.287 1.00 11.86 78 LEU A O 1
ATOM 673 N N . THR A 1 79 ? 13.753 -5.872 7.365 1.00 11.79 79 THR A N 1
ATOM 674 C CA A THR A 1 79 ? 12.603 -6.337 6.619 0.70 11.73 79 THR A CA 1
ATOM 675 C CA B THR A 1 79 ? 12.599 -6.368 6.699 0.30 12.30 79 THR A CA 1
ATOM 676 C C . THR A 1 79 ? 12.956 -7.654 5.966 1.00 12.54 79 THR A C 1
ATOM 677 O O . THR A 1 79 ? 14.105 -7.885 5.651 1.00 13.12 79 THR A O 1
ATOM 684 N N . PRO A 1 80 ? 11.968 -8.504 5.670 1.00 13.65 80 PRO A N 1
ATOM 685 C CA . PRO A 1 80 ? 12.262 -9.785 5.044 1.00 15.33 80 PRO A CA 1
ATOM 686 C C . PRO A 1 80 ? 12.668 -9.744 3.619 1.00 15.81 80 PRO A C 1
ATOM 687 O O . PRO A 1 80 ? 13.357 -10.672 3.159 1.00 18.14 80 PRO A O 1
ATOM 691 N N . THR A 1 81 ? 12.219 -8.745 2.894 1.00 15.07 81 THR A N 1
ATOM 692 C CA . THR A 1 81 ? 12.355 -8.708 1.466 1.00 16.44 81 THR A CA 1
ATOM 693 C C . THR A 1 81 ? 12.936 -7.381 1.009 1.00 14.57 81 THR A C 1
ATOM 694 O O . THR A 1 81 ? 12.782 -6.335 1.647 1.00 14.97 81 THR A O 1
ATOM 698 N N . ARG A 1 82 ? 13.544 -7.435 -0.170 1.00 15.39 82 ARG A N 1
ATOM 699 C CA A ARG A 1 82 ? 13.960 -6.234 -0.900 0.40 16.03 82 ARG A CA 1
ATOM 700 C CA B ARG A 1 82 ? 13.960 -6.298 -0.868 0.30 14.95 82 ARG A CA 1
ATOM 701 C CA C ARG A 1 82 ? 13.962 -6.289 -0.918 0.30 16.30 82 ARG A CA 1
ATOM 702 C C . ARG A 1 82 ? 12.792 -5.326 -1.130 1.00 15.90 82 ARG A C 1
ATOM 703 O O . ARG A 1 82 ? 12.921 -4.116 -0.970 1.00 16.63 82 ARG A O 1
ATOM 725 N N . GLU A 1 83 ? 11.646 -5.874 -1.544 1.00 17.02 83 GLU A N 1
ATOM 726 C CA . GLU A 1 83 ? 10.524 -5.069 -1.873 1.00 17.40 83 GLU A CA 1
ATOM 727 C C . GLU A 1 83 ? 10.113 -4.235 -0.642 1.00 15.95 83 GLU A C 1
ATOM 728 O O . GLU A 1 83 ? 9.826 -3.078 -0.760 1.00 17.03 83 GLU A O 1
ATOM 734 N N . LEU A 1 84 ? 10.028 -4.879 0.499 1.00 15.01 84 LEU A N 1
ATOM 735 C CA . LEU A 1 84 ? 9.591 -4.161 1.682 1.00 14.84 84 LEU A CA 1
ATOM 736 C C . LEU A 1 84 ? 10.682 -3.224 2.139 1.00 14.50 84 LEU A C 1
ATOM 737 O O . LEU A 1 84 ? 10.368 -2.147 2.609 1.00 15.24 84 LEU A O 1
ATOM 742 N N . ALA A 1 85 ? 11.958 -3.574 2.000 1.00 13.87 85 ALA A N 1
ATOM 743 C CA . ALA A 1 85 ? 13.025 -2.640 2.364 1.00 13.71 85 ALA A CA 1
ATOM 744 C C . ALA A 1 85 ? 12.886 -1.357 1.573 1.00 13.89 85 ALA A C 1
ATOM 745 O O . ALA A 1 85 ? 12.994 -0.269 2.115 1.00 14.04 85 ALA A O 1
ATOM 747 N N . LEU A 1 86 ? 12.654 -1.498 0.272 1.00 15.25 86 LEU A N 1
ATOM 748 C CA . LEU A 1 86 ? 12.545 -0.326 -0.554 1.00 14.54 86 LEU A CA 1
ATOM 749 C C . LEU A 1 86 ? 11.319 0.516 -0.207 1.00 14.46 86 LEU A C 1
ATOM 750 O O . LEU A 1 86 ? 11.384 1.754 -0.171 1.00 15.29 86 LEU A O 1
ATOM 755 N N . GLN A 1 87 ? 10.207 -0.161 0.039 1.00 15.01 87 GLN A N 1
ATOM 756 C CA A GLN A 1 87 ? 8.962 0.516 0.367 0.70 15.57 87 GLN A CA 1
ATOM 757 C CA B GLN A 1 87 ? 8.966 0.504 0.376 0.30 14.27 87 GLN A CA 1
ATOM 758 C C . GLN A 1 87 ? 9.117 1.250 1.713 1.00 13.99 87 GLN A C 1
ATOM 759 O O . GLN A 1 87 ? 8.753 2.406 1.845 1.00 14.29 87 GLN A O 1
ATOM 770 N N . VAL A 1 88 ? 9.665 0.577 2.715 1.00 12.68 88 VAL A N 1
ATOM 771 C CA . VAL A 1 88 ? 9.807 1.170 4.022 1.00 12.04 88 VAL A CA 1
ATOM 772 C C . VAL A 1 88 ? 10.797 2.343 3.947 1.00 11.34 88 VAL A C 1
ATOM 773 O O . VAL A 1 88 ? 10.596 3.403 4.535 1.00 12.43 88 VAL A O 1
ATOM 777 N N . ALA A 1 89 ? 11.896 2.153 3.214 1.00 12.50 89 ALA A N 1
ATOM 778 C CA . ALA A 1 89 ? 12.847 3.228 3.060 1.00 12.61 89 ALA A CA 1
ATOM 779 C C . ALA A 1 89 ? 12.209 4.430 2.452 1.00 12.83 89 ALA A C 1
ATOM 780 O O . ALA A 1 89 ? 12.465 5.556 2.880 1.00 13.10 89 ALA A O 1
ATOM 782 N N . SER A 1 90 ? 11.402 4.232 1.434 1.00 13.10 90 SER A N 1
ATOM 783 C CA A SER A 1 90 ? 10.720 5.336 0.774 0.70 14.25 90 SER A CA 1
ATOM 784 C CA B SER A 1 90 ? 10.775 5.382 0.786 0.30 13.83 90 SER A CA 1
ATOM 785 C C . SER A 1 90 ? 9.808 6.078 1.729 1.00 13.59 90 SER A C 1
ATOM 786 O O . SER A 1 90 ? 9.750 7.303 1.771 1.00 14.21 90 SER A O 1
ATOM 791 N N . GLU A 1 91 ? 9.080 5.319 2.516 1.00 13.16 91 GLU A N 1
ATOM 792 C CA A GLU A 1 91 ? 8.161 5.941 3.455 0.50 13.42 91 GLU A CA 1
ATOM 793 C CA B GLU A 1 91 ? 8.149 5.951 3.461 0.50 13.09 91 GLU A CA 1
ATOM 794 C C . GLU A 1 91 ? 8.889 6.701 4.527 1.00 12.06 91 GLU A C 1
ATOM 795 O O . GLU A 1 91 ? 8.523 7.818 4.870 1.00 12.82 91 GLU A O 1
ATOM 806 N N . LEU A 1 92 ? 9.951 6.104 5.068 1.00 11.62 92 LEU A N 1
ATOM 807 C CA . LEU A 1 92 ? 10.713 6.792 6.082 1.00 11.40 92 LEU A CA 1
ATOM 808 C C . LEU A 1 92 ? 11.339 8.037 5.527 1.00 11.49 92 LEU A C 1
ATOM 809 O O . LEU A 1 92 ? 11.321 9.067 6.140 1.00 12.67 92 LEU A O 1
ATOM 814 N N . THR A 1 93 ? 11.863 7.957 4.317 1.00 12.60 93 THR A N 1
ATOM 815 C CA . THR A 1 93 ? 12.406 9.145 3.667 1.00 12.56 93 THR A CA 1
ATOM 816 C C . THR A 1 93 ? 11.357 10.229 3.561 1.00 14.12 93 THR A C 1
ATOM 817 O O . THR A 1 93 ? 11.670 11.404 3.776 1.00 14.71 93 THR A O 1
ATOM 821 N N . ALA A 1 94 ? 10.128 9.840 3.251 1.00 12.51 94 ALA A N 1
ATOM 822 C CA . ALA A 1 94 ? 9.060 10.794 3.060 1.00 14.05 94 ALA A CA 1
ATOM 823 C C . ALA A 1 94 ? 8.628 11.466 4.344 1.00 14.11 94 ALA A C 1
ATOM 824 O O . ALA A 1 94 ? 8.225 12.602 4.298 1.00 19.31 94 ALA A O 1
ATOM 826 N N . VAL A 1 95 ? 8.703 10.797 5.466 1.00 12.54 95 VAL A N 1
ATOM 827 C CA . VAL A 1 95 ? 8.267 11.443 6.715 1.00 13.07 95 VAL A CA 1
ATOM 828 C C . VAL A 1 95 ? 9.422 11.987 7.489 1.00 11.71 95 VAL A C 1
ATOM 829 O O . VAL A 1 95 ? 9.228 12.690 8.455 1.00 12.57 95 VAL A O 1
ATOM 833 N N . ALA A 1 96 ? 10.653 11.729 7.024 1.00 11.98 96 ALA A N 1
ATOM 834 C CA . ALA A 1 96 ? 11.849 12.211 7.694 1.00 11.45 96 ALA A CA 1
ATOM 835 C C . ALA A 1 96 ? 12.764 12.903 6.690 1.00 11.84 96 ALA A C 1
ATOM 836 O O . ALA A 1 96 ? 13.848 12.422 6.385 1.00 12.18 96 ALA A O 1
ATOM 838 N N . PRO A 1 97 ? 12.337 14.052 6.164 1.00 11.98 97 PRO A N 1
ATOM 839 C CA . PRO A 1 97 ? 13.160 14.740 5.177 1.00 13.18 97 PRO A CA 1
ATOM 840 C C . PRO A 1 97 ? 14.502 15.129 5.722 1.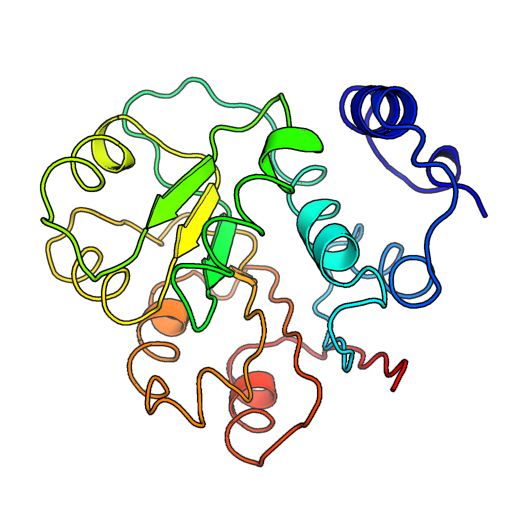00 12.36 97 PRO A C 1
ATOM 841 O O . PRO A 1 97 ? 15.390 15.393 4.955 1.00 14.18 97 PRO A O 1
ATOM 845 N N . HIS A 1 98 ? 14.602 15.242 7.037 1.00 12.07 98 HIS A N 1
ATOM 846 C CA . HIS A 1 98 ? 15.819 15.634 7.684 1.00 12.00 98 HIS A CA 1
ATOM 847 C C . HIS A 1 98 ? 16.809 14.458 7.807 1.00 11.61 98 HIS A C 1
ATOM 848 O O . HIS A 1 98 ? 17.931 14.712 8.261 1.00 13.64 98 HIS A O 1
ATOM 855 N N . LEU A 1 99 ? 16.463 13.234 7.405 1.00 10.91 99 LEU A N 1
ATOM 856 C CA . LEU A 1 99 ? 17.307 12.066 7.586 1.00 11.02 99 LEU A CA 1
ATOM 857 C C . LEU A 1 99 ? 17.722 11.470 6.264 1.00 11.39 99 LEU A C 1
ATOM 858 O O . LEU A 1 99 ? 16.990 11.505 5.301 1.00 14.00 99 LEU A O 1
ATOM 863 N N . LYS A 1 100 ? 18.919 10.900 6.230 1.00 11.39 100 LYS A N 1
ATOM 864 C CA A LYS A 1 100 ? 19.376 10.116 5.118 0.50 11.72 100 LYS A CA 1
ATOM 865 C CA B LYS A 1 100 ? 19.357 10.094 5.095 0.50 12.01 100 LYS A CA 1
ATOM 866 C C . LYS A 1 100 ? 19.111 8.644 5.394 1.00 10.12 100 LYS A C 1
ATOM 867 O O . LYS A 1 100 ? 19.650 8.092 6.350 1.00 11.65 100 LYS A O 1
ATOM 878 N N . VAL A 1 101 ? 18.285 8.067 4.573 1.00 10.68 101 VAL A N 1
ATOM 879 C CA . VAL A 1 101 ? 17.884 6.676 4.679 1.00 10.93 101 VAL A CA 1
ATOM 880 C C . VAL A 1 101 ? 18.561 5.907 3.588 1.00 11.66 101 VAL A C 1
ATOM 881 O O . VAL A 1 101 ? 18.471 6.300 2.433 1.00 13.38 101 VAL A O 1
ATOM 885 N N . VAL A 1 102 ? 19.200 4.807 3.935 1.00 11.23 102 VAL A N 1
ATOM 886 C CA . VAL A 1 102 ? 19.803 3.893 2.974 1.00 11.94 102 VAL A CA 1
ATOM 887 C C . VAL A 1 102 ? 19.146 2.546 3.043 1.00 11.80 102 VAL A C 1
ATOM 888 O O . VAL A 1 102 ? 19.083 1.965 4.099 1.00 12.45 102 VAL A O 1
ATOM 892 N N . ALA A 1 103 ? 18.698 2.039 1.911 1.00 12.09 103 ALA A N 1
ATOM 893 C CA . ALA A 1 103 ? 18.172 0.694 1.764 1.00 12.22 103 ALA A CA 1
ATOM 894 C C . ALA A 1 103 ? 19.278 -0.279 1.403 1.00 11.90 103 ALA A C 1
ATOM 895 O O . ALA A 1 103 ? 20.101 -0.002 0.529 1.00 14.17 103 ALA A O 1
ATOM 897 N N . VAL A 1 104 ? 19.263 -1.411 2.078 1.00 11.54 104 VAL A N 1
ATOM 898 C CA . VAL A 1 104 ? 20.209 -2.487 1.872 1.00 12.52 104 VAL A CA 1
ATOM 899 C C . VAL A 1 104 ? 19.444 -3.768 1.593 1.00 11.23 104 VAL A C 1
ATOM 900 O O . VAL A 1 104 ? 18.540 -4.116 2.292 1.00 12.04 104 VAL A O 1
ATOM 904 N N . TYR A 1 105 ? 19.846 -4.498 0.562 1.00 11.71 105 TYR A N 1
ATOM 905 C CA . TYR A 1 105 ? 19.135 -5.661 0.127 1.00 12.70 105 TYR A CA 1
ATOM 906 C C . TYR A 1 105 ? 19.964 -6.437 -0.844 1.00 14.05 105 TYR A C 1
ATOM 907 O O . TYR A 1 105 ? 20.950 -5.936 -1.354 1.00 13.90 105 TYR A O 1
ATOM 916 N N . GLY A 1 106 ? 19.581 -7.696 -1.027 1.00 14.84 106 GLY A N 1
ATOM 917 C CA . GLY A 1 106 ? 20.291 -8.562 -1.931 1.00 16.22 106 GLY A CA 1
ATOM 918 C C . GLY A 1 106 ? 19.706 -8.554 -3.321 1.00 16.24 106 GLY A C 1
ATOM 919 O O . GLY A 1 106 ? 18.962 -7.697 -3.716 1.00 17.85 106 GLY A O 1
ATOM 920 N N . GLY A 1 107 ? 20.115 -9.561 -4.095 1.00 17.64 107 GLY A N 1
ATOM 921 C CA . GLY A 1 107 ? 19.693 -9.667 -5.475 1.00 17.97 107 GLY A CA 1
ATOM 922 C C . GLY A 1 107 ? 20.360 -8.640 -6.361 1.00 16.43 107 GLY A C 1
ATOM 923 O O . GLY A 1 107 ? 19.824 -8.257 -7.391 1.00 19.42 107 GLY A O 1
ATOM 924 N N . THR A 1 108 ? 21.505 -8.132 -5.876 1.00 15.13 108 THR A N 1
ATOM 925 C CA . THR A 1 108 ? 22.300 -7.151 -6.558 1.00 14.48 108 THR A CA 1
ATOM 926 C C . THR A 1 108 ? 23.730 -7.203 -6.052 1.00 14.99 108 THR A C 1
ATOM 927 O O . THR A 1 108 ? 24.061 -7.905 -5.096 1.00 15.29 108 THR A O 1
ATOM 931 N N . GLY A 1 109 ? 24.618 -6.490 -6.699 1.00 15.14 109 GLY A N 1
ATOM 932 C CA . GLY A 1 109 ? 25.985 -6.417 -6.244 1.00 16.89 109 GLY A CA 1
ATOM 933 C C . GLY A 1 109 ? 26.136 -5.648 -4.944 1.00 16.66 109 GLY A C 1
ATOM 934 O O . GLY A 1 109 ? 25.167 -5.055 -4.436 1.00 18.41 109 GLY A O 1
ATOM 935 N N . TYR A 1 110 ? 27.336 -5.687 -4.371 1.00 18.07 110 TYR A N 1
ATOM 936 C CA A TYR A 1 110 ? 27.583 -5.093 -3.038 0.50 18.56 110 TYR A CA 1
ATOM 937 C CA B TYR A 1 110 ? 27.658 -5.101 -3.091 0.50 18.89 110 TYR A CA 1
ATOM 938 C C . TYR A 1 110 ? 28.047 -3.645 -3.135 1.00 18.76 110 TYR A C 1
ATOM 939 O O . TYR A 1 110 ? 27.953 -2.898 -2.161 1.00 20.29 110 TYR A O 1
ATOM 956 N N . GLY A 1 111 ? 28.582 -3.230 -4.274 1.00 21.06 111 GLY A N 1
ATOM 957 C CA . GLY A 1 111 ? 29.245 -1.943 -4.329 1.00 20.41 111 GLY A CA 1
ATOM 958 C C . GLY A 1 111 ? 28.446 -0.692 -4.034 1.00 21.01 111 GLY A C 1
ATOM 959 O O . GLY A 1 111 ? 28.927 0.182 -3.286 1.00 20.57 111 GLY A O 1
ATOM 960 N N . LYS A 1 112 ? 27.279 -0.579 -4.652 1.00 20.90 112 LYS A N 1
ATOM 961 C CA A LYS A 1 112 ? 26.488 0.658 -4.584 0.50 20.12 112 LYS A CA 1
ATOM 962 C CA B LYS A 1 112 ? 26.497 0.665 -4.580 0.50 20.19 112 LYS A CA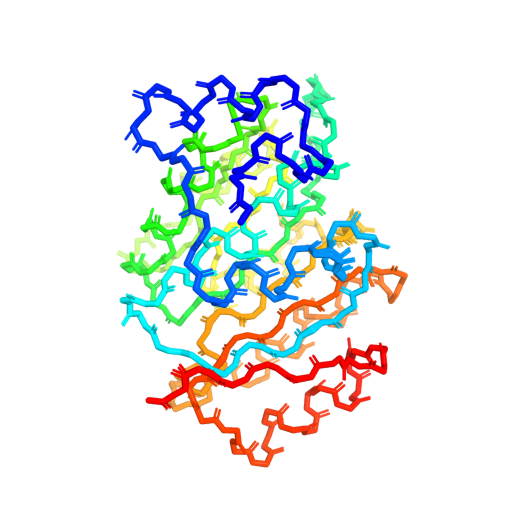 1
ATOM 963 C C . LYS A 1 112 ? 26.024 0.907 -3.137 1.00 18.59 112 LYS A C 1
ATOM 964 O O . LYS A 1 112 ? 26.103 2.013 -2.622 1.00 18.12 112 LYS A O 1
ATOM 975 N N . GLN A 1 113 ? 25.488 -0.116 -2.479 1.00 17.03 113 GLN A N 1
ATOM 976 C CA . GLN A 1 113 ? 25.039 0.075 -1.109 1.00 15.20 113 GLN A CA 1
ATOM 977 C C . GLN A 1 113 ? 26.197 0.301 -0.192 1.00 15.49 113 GLN A C 1
ATOM 978 O O . GLN A 1 113 ? 26.095 1.068 0.752 1.00 15.13 113 GLN A O 1
ATOM 984 N N . LYS A 1 114 ? 27.341 -0.362 -0.441 1.00 17.03 114 LYS A N 1
ATOM 985 C CA A LYS A 1 114 ? 28.487 -0.172 0.404 0.50 16.55 114 LYS A CA 1
ATOM 986 C CA B LYS A 1 114 ? 28.505 -0.162 0.428 0.50 17.69 114 LYS A CA 1
ATOM 987 C C . LYS A 1 114 ? 28.916 1.285 0.356 0.50 16.09 114 LYS A C 1
ATOM 988 O O . LYS A 1 114 ? 29.216 1.898 1.358 0.50 12.76 114 LYS A O 1
ATOM 999 N N . GLU A 1 115 ? 28.925 1.828 -0.845 1.00 17.96 115 GLU A N 1
ATOM 1000 C CA A GLU A 1 115 ? 29.360 3.186 -0.964 0.50 17.83 115 GLU A CA 1
ATOM 1001 C CA B GLU A 1 115 ? 29.309 3.210 -1.087 0.50 19.62 115 GLU A CA 1
ATOM 1002 C C . GLU A 1 115 ? 28.364 4.141 -0.338 1.00 17.97 115 GLU A C 1
ATOM 1003 O O . GLU A 1 115 ? 28.781 5.064 0.305 1.00 17.29 115 GLU A O 1
ATOM 1014 N N . ALA A 1 116 ? 27.070 3.856 -0.422 1.00 16.14 116 ALA A N 1
ATOM 1015 C CA . ALA A 1 116 ? 26.077 4.672 0.260 1.00 16.59 116 ALA A CA 1
ATOM 1016 C C . ALA A 1 116 ? 26.306 4.635 1.787 1.00 15.55 116 ALA A C 1
ATOM 1017 O O . ALA A 1 116 ? 26.265 5.651 2.465 1.00 15.53 116 ALA A O 1
ATOM 1019 N N . LEU A 1 117 ? 26.517 3.452 2.342 1.00 14.27 117 LEU A N 1
ATOM 1020 C CA . LEU A 1 117 ? 26.730 3.328 3.761 1.00 14.94 117 LEU A CA 1
ATOM 1021 C C . LEU A 1 117 ? 27.965 4.084 4.185 1.00 14.49 117 LEU A C 1
ATOM 1022 O O . LEU A 1 117 ? 28.017 4.759 5.216 1.00 16.32 117 LEU A O 1
ATOM 1027 N N . LEU A 1 118 ? 29.004 3.964 3.391 1.00 15.57 118 LEU A N 1
ATOM 1028 C CA . LEU A 1 118 ? 30.267 4.624 3.776 1.00 17.95 118 LEU A CA 1
ATOM 1029 C C . LEU A 1 118 ? 30.166 6.137 3.682 1.00 17.96 118 LEU A C 1
ATOM 1030 O O . LEU A 1 118 ? 30.813 6.852 4.437 1.00 18.44 118 LEU A O 1
ATOM 1035 N N . ARG A 1 119 ? 29.286 6.638 2.822 1.00 17.79 119 ARG A N 1
ATOM 1036 C CA . ARG A 1 119 ? 29.044 8.083 2.797 1.00 18.40 119 ARG A CA 1
ATOM 1037 C C . ARG A 1 119 ? 28.386 8.610 4.031 1.00 18.01 119 ARG A C 1
ATOM 1038 O O . ARG A 1 119 ? 28.581 9.765 4.393 1.00 19.19 119 ARG A O 1
ATOM 1046 N N . GLY A 1 120 ? 27.649 7.746 4.712 1.00 17.36 120 GLY A N 1
ATOM 1047 C CA . GLY A 1 120 ? 26.949 8.115 5.922 1.00 17.33 120 GLY A CA 1
ATOM 1048 C C . GLY A 1 120 ? 25.470 7.922 5.786 1.00 15.67 120 GLY A C 1
ATOM 1049 O O . GLY A 1 120 ? 24.870 8.178 4.726 1.00 19.10 120 GLY A O 1
ATOM 1050 N N . ALA A 1 121 ? 24.839 7.522 6.874 1.00 13.98 121 ALA A N 1
ATOM 1051 C CA . ALA A 1 121 ? 23.404 7.278 6.842 1.00 13.60 121 ALA A CA 1
ATOM 1052 C C . ALA A 1 121 ? 22.903 7.544 8.225 1.00 12.34 121 ALA A C 1
ATOM 1053 O O . ALA A 1 121 ? 23.582 7.305 9.231 1.00 12.45 121 ALA A O 1
ATOM 1055 N N . ASP A 1 122 ? 21.652 7.982 8.313 1.00 11.72 122 ASP A N 1
ATOM 1056 C CA . ASP A 1 122 ? 20.946 8.098 9.575 1.00 10.70 122 ASP A CA 1
ATOM 1057 C C . ASP A 1 122 ? 20.097 6.895 9.891 1.00 9.94 122 ASP A C 1
ATOM 1058 O O . ASP A 1 122 ? 19.969 6.517 11.048 1.00 10.58 122 ASP A O 1
ATOM 1063 N N . ALA A 1 123 ? 19.524 6.295 8.863 1.00 9.71 123 ALA A N 1
ATOM 1064 C CA . ALA A 1 123 ? 18.736 5.112 9.020 1.00 9.32 123 ALA A CA 1
ATOM 1065 C C . ALA A 1 123 ? 19.068 4.139 7.926 1.00 9.35 123 ALA A C 1
ATOM 1066 O O . ALA A 1 123 ? 19.255 4.556 6.779 1.00 11.31 123 ALA A O 1
ATOM 1068 N N . VAL A 1 124 ? 19.124 2.868 8.279 1.00 9.08 124 VAL A N 1
ATOM 1069 C CA . VAL A 1 124 ? 19.304 1.795 7.306 1.00 10.02 124 VAL A CA 1
ATOM 1070 C C . VAL A 1 124 ? 18.103 0.910 7.364 1.00 9.99 124 VAL A C 1
ATOM 1071 O O . VAL A 1 124 ? 17.713 0.512 8.448 1.00 10.29 124 VAL A O 1
ATOM 1075 N N . VAL A 1 125 ? 17.537 0.612 6.204 1.00 10.31 125 VAL A N 1
ATOM 1076 C CA . VAL A 1 125 ? 16.437 -0.301 6.086 1.00 9.58 125 VAL A CA 1
ATOM 1077 C C . VAL A 1 125 ? 16.971 -1.445 5.261 1.00 10.19 125 VAL A C 1
ATOM 1078 O O . VAL A 1 125 ? 17.415 -1.233 4.150 1.00 11.64 125 VAL A O 1
ATOM 1082 N N . ALA A 1 126 ? 17.036 -2.624 5.872 1.00 9.80 126 ALA A N 1
ATOM 1083 C CA . ALA A 1 126 ? 17.819 -3.726 5.297 1.00 10.35 126 ALA A CA 1
ATOM 1084 C C . ALA A 1 126 ? 17.142 -5.042 5.401 1.00 10.32 126 ALA A C 1
ATOM 1085 O O . ALA A 1 126 ? 16.459 -5.337 6.350 1.00 11.26 126 ALA A O 1
ATOM 1087 N N . THR A 1 127 ? 17.423 -5.889 4.437 1.00 10.64 127 THR A N 1
ATOM 1088 C CA . THR A 1 127 ? 17.175 -7.293 4.625 1.00 11.32 127 THR A CA 1
ATOM 1089 C C . THR A 1 127 ? 18.342 -7.897 5.402 1.00 11.41 127 THR A C 1
ATOM 1090 O O . THR A 1 127 ? 19.440 -7.371 5.383 1.00 12.74 127 THR A O 1
ATOM 1094 N N . PRO A 1 128 ? 18.083 -8.963 6.164 1.00 11.45 128 PRO A N 1
ATOM 1095 C CA . PRO A 1 128 ? 19.050 -9.336 7.199 1.00 13.08 128 PRO A CA 1
ATOM 1096 C C . PRO A 1 128 ? 20.366 -9.934 6.720 1.00 12.66 128 PRO A C 1
ATOM 1097 O O . PRO A 1 128 ? 21.374 -9.714 7.321 1.00 14.35 128 PRO A O 1
ATOM 1101 N N . GLY A 1 129 ? 20.302 -10.674 5.636 1.00 14.26 129 GLY A N 1
ATOM 1102 C CA . GLY A 1 129 ? 21.486 -11.358 5.123 1.00 14.18 129 GLY A CA 1
ATOM 1103 C C . GLY A 1 129 ? 22.491 -10.329 4.658 1.00 13.65 129 GLY A C 1
ATOM 1104 O O . GLY A 1 129 ? 23.642 -10.331 5.035 1.00 14.71 129 GLY A O 1
ATOM 1105 N N . ARG A 1 130 ? 22.046 -9.391 3.839 1.00 14.10 130 ARG A N 1
ATOM 1106 C CA A ARG A 1 130 ? 22.920 -8.369 3.311 0.70 14.68 130 ARG A CA 1
ATOM 1107 C CA B ARG A 1 130 ? 22.931 -8.369 3.321 0.30 14.56 130 ARG A CA 1
ATOM 1108 C C . ARG A 1 130 ? 23.407 -7.446 4.419 1.00 14.31 130 ARG A C 1
ATOM 1109 O O . ARG A 1 130 ? 24.563 -7.039 4.454 1.00 15.37 130 ARG A O 1
ATOM 1124 N N . ALA A 1 131 ? 22.505 -7.123 5.342 1.00 14.06 131 ALA A N 1
ATOM 1125 C CA . ALA A 1 131 ? 22.935 -6.306 6.458 1.00 13.82 131 ALA A CA 1
ATOM 1126 C C . ALA A 1 131 ? 24.043 -6.986 7.253 1.00 13.87 131 ALA A C 1
ATOM 1127 O O . ALA A 1 131 ? 25.018 -6.360 7.606 1.00 14.97 131 ALA A O 1
ATOM 1129 N N . LEU A 1 132 ? 23.900 -8.265 7.536 1.00 13.86 132 LEU A N 1
ATOM 1130 C CA . LEU A 1 132 ? 24.890 -8.961 8.342 1.00 13.94 132 LEU A CA 1
ATOM 1131 C C . LEU A 1 132 ? 26.209 -9.060 7.567 1.00 14.94 132 LEU A C 1
ATOM 1132 O O . LEU A 1 132 ? 27.278 -8.909 8.139 1.00 15.82 132 LEU A O 1
ATOM 1137 N N . ASP A 1 133 ? 26.118 -9.213 6.266 1.00 15.18 133 ASP A N 1
ATOM 1138 C CA A ASP A 1 133 ? 27.366 -9.211 5.491 0.50 15.09 133 ASP A CA 1
ATOM 1139 C CA B ASP A 1 133 ? 27.293 -9.264 5.363 0.50 15.61 133 ASP A CA 1
ATOM 1140 C C . ASP A 1 133 ? 28.061 -7.933 5.609 1.00 16.27 133 ASP A C 1
ATOM 1141 O O . ASP A 1 133 ? 29.249 -7.900 5.888 1.00 16.96 133 ASP A O 1
ATOM 1150 N N . TYR A 1 134 ? 27.361 -6.813 5.457 1.00 15.93 134 TYR A N 1
ATOM 1151 C CA . TYR A 1 134 ? 28.016 -5.530 5.684 1.00 14.95 134 TYR A CA 1
ATOM 1152 C C . TYR A 1 134 ? 28.535 -5.323 7.084 1.00 16.15 134 TYR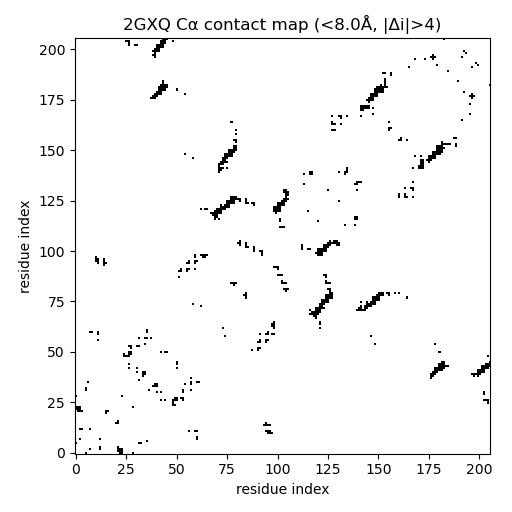 A C 1
ATOM 1153 O O . TYR A 1 134 ? 29.564 -4.674 7.274 1.00 16.53 134 TYR A O 1
ATOM 1162 N N . LEU A 1 135 ? 27.815 -5.808 8.089 1.00 15.10 135 LEU A N 1
ATOM 1163 C CA . LEU A 1 135 ? 28.276 -5.688 9.461 1.00 16.15 135 LEU A CA 1
ATOM 1164 C C . LEU A 1 135 ? 29.611 -6.410 9.546 1.00 15.19 135 LEU A C 1
ATOM 1165 O O . LEU A 1 135 ? 30.532 -5.902 10.102 1.00 17.08 135 LEU A O 1
ATOM 1170 N N . ARG A 1 136 ? 29.632 -7.625 9.059 1.00 15.27 136 ARG A N 1
ATOM 1171 C CA A ARG A 1 136 ? 30.803 -8.506 9.141 0.25 15.86 136 ARG A CA 1
ATOM 1172 C CA B ARG A 1 136 ? 30.798 -8.499 9.172 0.25 16.08 136 ARG A CA 1
ATOM 1173 C CA C ARG A 1 136 ? 30.823 -8.402 9.276 0.50 15.30 136 ARG A CA 1
ATOM 1174 C C . ARG A 1 136 ? 31.985 -7.921 8.417 1.00 16.15 136 ARG A C 1
ATOM 1175 O O . ARG A 1 136 ? 33.124 -8.130 8.776 1.00 17.42 136 ARG A O 1
ATOM 1197 N N . GLN A 1 137 ? 31.707 -7.219 7.324 1.00 17.61 137 GLN A N 1
ATOM 1198 C CA . GLN A 1 137 ? 32.738 -6.604 6.491 1.00 18.44 137 GLN A CA 1
ATOM 1199 C C . GLN A 1 137 ? 33.245 -5.331 7.142 1.00 18.35 137 GLN A C 1
ATOM 1200 O O . GLN A 1 137 ? 34.230 -4.739 6.696 1.00 20.93 137 GLN A O 1
ATOM 1206 N N . GLY A 1 138 ? 32.539 -4.835 8.150 1.00 17.98 138 GLY A N 1
ATOM 1207 C CA . GLY A 1 138 ? 32.912 -3.608 8.787 1.00 18.65 138 GLY A CA 1
ATOM 1208 C C . GLY A 1 138 ? 32.381 -2.353 8.076 1.00 19.33 138 GLY A C 1
ATOM 1209 O O . GLY A 1 138 ? 32.689 -1.225 8.465 1.00 22.77 138 GLY A O 1
ATOM 1210 N N . VAL A 1 139 ? 31.537 -2.561 7.077 1.00 17.49 139 VAL A N 1
ATOM 1211 C CA . VAL A 1 139 ? 30.922 -1.482 6.304 1.00 17.67 139 VAL A CA 1
ATOM 1212 C C . VAL A 1 139 ? 29.683 -0.880 7.024 1.00 17.10 139 VAL A C 1
ATOM 1213 O O . VAL A 1 139 ? 29.482 0.335 7.011 1.00 19.54 139 VAL A O 1
ATOM 1217 N N . LEU A 1 140 ? 28.862 -1.729 7.620 1.00 16.05 140 LEU A N 1
ATOM 1218 C CA . LEU A 1 140 ? 27.712 -1.321 8.365 1.00 15.23 140 LEU A CA 1
ATOM 1219 C C . LEU A 1 140 ? 28.104 -1.379 9.798 1.00 15.44 140 LEU A C 1
ATOM 1220 O O . LEU A 1 140 ? 28.535 -2.444 10.265 1.00 18.06 140 LEU A O 1
ATOM 1225 N N . ASP A 1 141 ? 27.985 -0.257 10.505 1.00 15.54 141 ASP A N 1
ATOM 1226 C CA . ASP A 1 141 ? 28.334 -0.157 11.892 1.00 15.45 141 ASP A CA 1
ATOM 1227 C C . ASP A 1 141 ? 27.052 0.153 12.610 1.00 14.41 141 ASP A C 1
ATOM 1228 O O . ASP A 1 141 ? 26.378 1.133 12.272 1.00 14.59 141 ASP A O 1
ATOM 1233 N N . LEU A 1 142 ? 26.704 -0.686 13.563 1.00 13.41 142 LEU A N 1
ATOM 1234 C CA . LEU A 1 142 ? 25.432 -0.612 14.253 1.00 12.95 142 LEU A CA 1
ATOM 1235 C C . LEU A 1 142 ? 25.601 -0.131 15.688 1.00 13.37 142 LEU A C 1
ATOM 1236 O O . LEU A 1 142 ? 24.656 -0.140 16.422 1.00 12.69 142 LEU A O 1
ATOM 1241 N N . SER A 1 143 ? 26.782 0.334 16.029 1.00 13.26 143 SER A N 1
ATOM 1242 C CA . SER A 1 143 ? 27.087 0.714 17.408 1.00 15.29 143 SER A CA 1
ATOM 1243 C C . SER A 1 143 ? 26.398 1.968 17.873 1.00 14.39 143 SER A C 1
ATOM 1244 O O . SER A 1 143 ? 26.429 2.251 19.049 1.00 17.27 143 SER A O 1
ATOM 1247 N N . ARG A 1 144 ? 25.838 2.721 16.940 1.00 14.25 144 ARG A N 1
ATOM 1248 C CA . ARG A 1 144 ? 25.127 3.939 17.267 1.00 13.57 144 ARG A CA 1
ATOM 1249 C C . ARG A 1 144 ? 23.622 3.815 17.105 1.00 12.23 144 ARG A C 1
ATOM 1250 O O . ARG A 1 144 ? 22.936 4.833 17.177 1.00 11.94 144 ARG A O 1
ATOM 1258 N N . VAL A 1 145 ? 23.122 2.615 16.845 1.00 11.34 145 VAL A N 1
ATOM 1259 C CA . VAL A 1 145 ? 21.700 2.459 16.680 1.00 10.92 145 VAL A CA 1
ATOM 1260 C C . VAL A 1 145 ? 20.980 2.784 17.956 1.00 11.34 145 VAL A C 1
ATOM 1261 O O . VAL A 1 145 ? 21.265 2.233 19.007 1.00 12.53 145 VAL A O 1
ATOM 1265 N N . GLU A 1 146 ? 20.000 3.677 17.851 1.00 10.57 146 GLU A N 1
ATOM 1266 C CA A GLU A 1 146 ? 19.095 4.135 18.916 0.70 10.89 146 GLU A CA 1
ATOM 1267 C CA B GLU A 1 146 ? 19.198 3.946 19.022 0.30 9.24 146 GLU A CA 1
ATOM 1268 C C . GLU A 1 146 ? 17.725 3.549 18.825 1.00 9.88 146 GLU A C 1
ATOM 1269 O O . GLU A 1 146 ? 16.992 3.542 19.773 1.00 10.74 146 GLU A O 1
ATOM 1280 N N . VAL A 1 147 ? 17.328 3.172 17.611 1.00 10.08 147 VAL A N 1
ATOM 1281 C CA A VAL A 1 147 ? 16.041 2.571 17.333 0.70 10.10 147 VAL A CA 1
ATOM 1282 C CA B VAL A 1 147 ? 16.074 2.545 17.403 0.30 10.25 147 VAL A CA 1
ATOM 1283 C C . VAL A 1 147 ? 16.257 1.441 16.367 1.00 9.51 147 VAL A C 1
ATOM 1284 O O . VAL A 1 147 ? 16.779 1.646 15.296 1.00 9.94 147 VAL A O 1
ATOM 1291 N N . ALA A 1 148 ? 15.834 0.257 16.762 1.00 8.09 148 ALA A N 1
ATOM 1292 C CA . ALA A 1 148 ? 15.838 -0.884 15.900 1.00 8.46 148 ALA A CA 1
ATOM 1293 C C . ALA A 1 148 ? 14.424 -1.329 15.713 1.00 8.43 148 ALA A C 1
ATOM 1294 O O . ALA A 1 148 ? 13.657 -1.439 16.665 1.00 9.51 148 ALA A O 1
ATOM 1296 N N . VAL A 1 149 ? 14.109 -1.687 14.489 1.00 8.41 149 VAL A N 1
ATOM 1297 C CA . VAL A 1 149 ? 12.783 -2.150 14.129 1.00 8.83 149 VAL A CA 1
ATOM 1298 C C . VAL A 1 149 ? 12.895 -3.451 13.379 1.00 8.84 149 VAL A C 1
ATOM 1299 O O . VAL A 1 149 ? 13.668 -3.582 12.443 1.00 9.23 149 VAL A O 1
ATOM 1303 N N A LEU A 1 150 ? 12.133 -4.433 13.849 0.70 9.52 150 LEU A N 1
ATOM 1304 N N B LEU A 1 150 ? 12.109 -4.441 13.791 0.30 9.45 150 LEU A N 1
ATOM 1305 C CA A LEU A 1 150 ? 11.900 -5.640 13.115 0.70 10.49 150 LEU A CA 1
ATOM 1306 C CA B LEU A 1 150 ? 12.018 -5.697 13.065 0.30 10.05 150 LEU A CA 1
ATOM 1307 C C A LEU A 1 150 ? 10.563 -5.544 12.448 0.70 10.85 150 LEU A C 1
ATOM 1308 C C B LEU A 1 150 ? 10.665 -5.744 12.374 0.30 10.43 150 LEU A C 1
ATOM 1309 O O A LEU A 1 150 ? 9.546 -5.464 13.126 0.70 11.22 150 LEU A O 1
ATOM 1310 O O B LEU A 1 150 ? 9.670 -6.020 13.044 0.30 10.65 150 LEU A O 1
ATOM 1319 N N A ASP A 1 151 ? 10.551 -5.517 11.123 0.50 10.86 151 ASP A N 1
ATOM 1320 N N B ASP A 1 151 ? 10.617 -5.440 11.074 0.50 10.99 151 ASP A N 1
ATOM 1321 C CA A ASP A 1 151 ? 9.324 -5.333 10.355 0.50 11.84 151 ASP A CA 1
ATOM 1322 C CA B ASP A 1 151 ? 9.368 -5.359 10.348 0.50 12.09 151 ASP A CA 1
ATOM 1323 C C A ASP A 1 151 ? 8.990 -6.592 9.612 0.50 12.13 151 ASP A C 1
ATOM 1324 C C B ASP A 1 151 ? 9.130 -6.766 9.784 0.50 12.87 151 ASP A C 1
ATOM 1325 O O A ASP A 1 151 ? 9.580 -6.876 8.582 0.50 12.01 151 ASP A O 1
ATOM 1326 O O B ASP A 1 151 ? 9.994 -7.439 9.234 0.50 13.64 151 ASP A O 1
ATOM 1331 N N . GLU A 1 152 ? 7.990 -7.287 10.127 1.00 12.79 152 GLU A N 1
ATOM 1332 C CA . GLU A 1 152 ? 7.567 -8.611 9.698 1.00 14.67 152 GLU A CA 1
ATOM 1333 C C . GLU A 1 152 ? 8.457 -9.688 10.205 1.00 14.57 152 GLU A C 1
ATOM 1334 O O . GLU A 1 152 ? 9.026 -10.4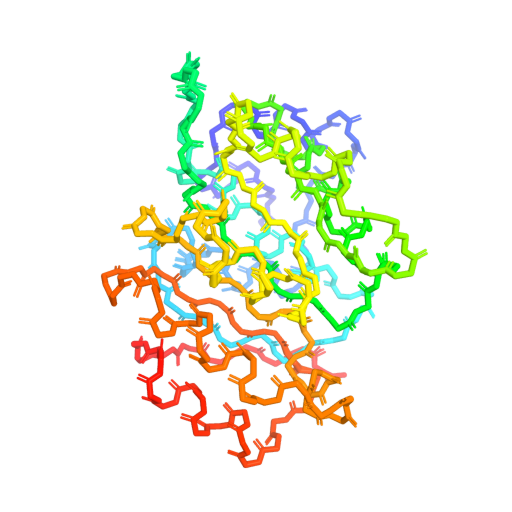84 9.442 1.00 15.60 152 GLU A O 1
ATOM 1340 N N . ALA A 1 153 ? 8.513 -9.797 11.516 1.00 14.68 153 ALA A N 1
ATOM 1341 C CA . ALA A 1 153 ? 9.417 -10.733 12.169 1.00 15.09 153 ALA A CA 1
ATOM 1342 C C . ALA A 1 153 ? 9.058 -12.156 11.768 1.00 14.75 153 ALA A C 1
ATOM 1343 O O . ALA A 1 153 ? 9.930 -12.988 11.569 1.00 14.77 153 ALA A O 1
ATOM 1345 N N . ASP A 1 154 ? 7.773 -12.444 11.691 1.00 14.70 154 ASP A N 1
ATOM 1346 C CA . ASP A 1 154 ? 7.336 -13.771 11.318 1.00 15.02 154 ASP A CA 1
ATOM 1347 C C . ASP A 1 154 ? 7.798 -14.173 9.950 1.00 14.97 154 ASP A C 1
ATOM 1348 O O . ASP A 1 154 ? 8.182 -15.325 9.713 1.00 15.60 154 ASP A O 1
ATOM 1353 N N . GLU A 1 155 ? 7.758 -13.248 9.015 1.00 14.62 155 GLU A N 1
ATOM 1354 C CA . GLU A 1 155 ? 8.296 -13.503 7.684 1.00 15.60 155 GLU A CA 1
ATOM 1355 C C . GLU A 1 155 ? 9.778 -13.691 7.691 1.00 14.44 155 GLU A C 1
ATOM 1356 O O . GLU A 1 155 ? 10.326 -14.467 6.914 1.00 16.37 155 GLU A O 1
ATOM 1362 N N . MET A 1 156 ? 10.482 -12.929 8.502 1.00 14.76 156 MET A N 1
ATOM 1363 C CA A MET A 1 156 ? 11.944 -13.092 8.573 0.50 15.49 156 MET A CA 1
ATOM 1364 C CA B MET A 1 156 ? 11.926 -13.086 8.581 0.50 15.21 156 MET A CA 1
ATOM 1365 C C . MET A 1 156 ? 12.250 -14.486 9.118 1.00 15.99 156 MET A C 1
ATOM 1366 O O . MET A 1 156 ? 13.148 -15.158 8.626 1.00 17.46 156 MET A O 1
ATOM 1375 N N . LEU A 1 157 ? 11.466 -14.983 10.054 1.00 16.42 157 LEU A N 1
ATOM 1376 C CA . LEU A 1 157 ? 11.555 -16.371 10.552 1.00 17.55 157 LEU A CA 1
ATOM 1377 C C . LEU A 1 157 ? 11.283 -17.383 9.448 1.00 17.96 157 LEU A C 1
ATOM 1378 O O . LEU A 1 157 ? 12.061 -18.329 9.238 1.00 19.24 157 LEU A O 1
ATOM 1383 N N . SER A 1 158 ? 10.169 -17.202 8.741 1.00 17.23 158 SER A N 1
ATOM 1384 C CA A SER A 1 158 ? 9.771 -18.125 7.684 0.50 18.73 158 SER A CA 1
ATOM 1385 C CA B SER A 1 158 ? 9.773 -18.095 7.657 0.50 18.97 158 SER A CA 1
ATOM 1386 C C . SER A 1 158 ? 10.864 -18.184 6.629 1.00 18.85 158 SER A C 1
ATOM 1387 O O . SER A 1 158 ? 11.113 -19.256 6.016 1.00 20.87 158 SER A O 1
ATOM 1392 N N . MET A 1 159 ? 11.537 -17.085 6.374 1.00 18.16 159 MET A N 1
ATOM 1393 C CA A MET A 1 159 ? 12.595 -17.096 5.385 0.50 19.37 159 MET A CA 1
ATOM 1394 C CA B MET A 1 159 ? 12.625 -17.036 5.398 0.50 19.47 159 MET A CA 1
ATOM 1395 C C . MET A 1 159 ? 13.965 -17.520 5.930 1.00 18.96 159 MET A C 1
ATOM 1396 O O . MET A 1 159 ? 14.949 -17.568 5.168 1.00 21.88 159 MET A O 1
ATOM 1405 N N . GLY A 1 160 ? 13.999 -17.951 7.183 1.00 18.99 160 GLY A N 1
ATOM 1406 C CA . GLY A 1 160 ? 15.212 -18.502 7.781 1.00 18.84 160 GLY A CA 1
ATOM 1407 C C . GLY A 1 160 ? 16.269 -17.469 8.139 1.00 18.41 160 GLY A C 1
ATOM 1408 O O . GLY A 1 160 ? 17.448 -17.796 8.136 1.00 18.62 160 GLY A O 1
ATOM 1409 N N . PHE A 1 161 ? 15.853 -16.239 8.495 1.00 16.78 161 PHE A N 1
ATOM 1410 C CA . PHE A 1 161 ? 16.778 -15.172 8.856 1.00 16.00 161 PHE A CA 1
ATOM 1411 C C . PHE A 1 161 ? 16.961 -15.037 10.353 1.00 15.80 161 PHE A C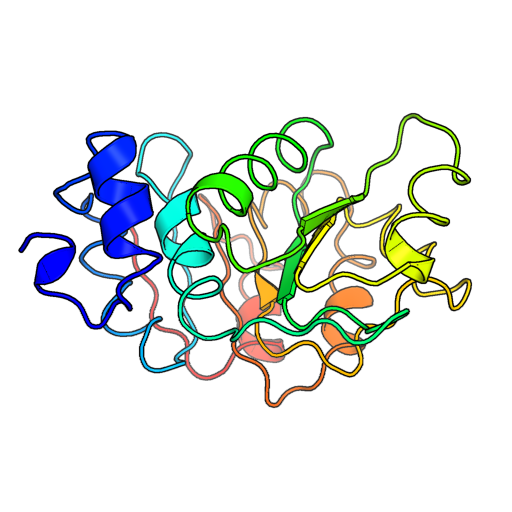 1
ATOM 1412 O O . PHE A 1 161 ? 17.471 -14.038 10.823 1.00 15.91 161 PHE A O 1
ATOM 1420 N N . GLU A 1 162 ? 16.584 -16.039 11.126 1.00 15.85 162 GLU A N 1
ATOM 1421 C CA . GLU A 1 162 ? 16.688 -15.893 12.569 1.00 17.03 162 GLU A CA 1
ATOM 1422 C C . GLU A 1 162 ? 18.053 -15.543 13.045 1.00 15.97 162 GLU A C 1
ATOM 1423 O O . GLU A 1 162 ? 18.172 -14.664 13.864 1.00 15.35 162 GLU A O 1
ATOM 1429 N N . GLU A 1 163 ? 19.083 -16.248 12.586 1.00 16.66 163 GLU A N 1
ATOM 1430 C CA . GLU A 1 163 ? 20.402 -16.020 13.107 1.00 16.72 163 GLU A CA 1
ATOM 1431 C C . GLU A 1 163 ? 20.887 -14.651 12.697 1.00 15.22 163 GLU A C 1
ATOM 1432 O O . GLU A 1 163 ? 21.561 -13.987 13.466 1.00 15.03 163 GLU A O 1
ATOM 1438 N N . GLU A 1 164 ? 20.542 -14.225 11.500 1.00 14.10 164 GLU A N 1
ATOM 1439 C CA . GLU A 1 164 ? 20.957 -12.923 10.997 1.00 14.04 164 GLU A CA 1
ATOM 1440 C C . GLU A 1 164 ? 20.313 -11.821 11.807 1.00 13.17 164 GLU A C 1
ATOM 1441 O O . GLU A 1 164 ? 20.965 -10.882 12.217 1.00 13.95 164 GLU A O 1
ATOM 1447 N N . VAL A 1 165 ? 19.031 -11.950 12.032 1.00 12.13 165 VAL A N 1
ATOM 1448 C CA . VAL A 1 165 ? 18.328 -10.965 12.828 1.00 12.18 165 VAL A CA 1
ATOM 1449 C C . VAL A 1 165 ? 18.903 -10.873 14.208 1.00 12.12 165 VAL A C 1
ATOM 1450 O O . VAL A 1 165 ? 19.147 -9.764 14.707 1.00 12.46 165 VAL A O 1
ATOM 1454 N N . GLU A 1 166 ? 19.148 -12.002 14.857 1.00 11.90 166 GLU A N 1
ATOM 1455 C CA A GLU A 1 166 ? 19.722 -11.976 16.165 0.70 12.66 166 GLU A CA 1
ATOM 1456 C CA B GLU A 1 166 ? 19.716 -11.942 16.181 0.30 12.77 166 GLU A CA 1
ATOM 1457 C C . GLU A 1 166 ? 21.115 -11.349 16.193 1.00 12.31 166 GLU A C 1
ATOM 1458 O O . GLU A 1 166 ? 21.458 -10.603 17.082 1.00 12.82 166 GLU A O 1
ATOM 1469 N N . ALA A 1 167 ? 21.951 -11.683 15.200 1.00 13.21 167 ALA A N 1
ATOM 1470 C CA . ALA A 1 167 ? 23.309 -11.142 15.135 1.00 12.95 167 ALA A CA 1
ATOM 1471 C C . ALA A 1 167 ? 23.236 -9.628 14.967 1.00 12.55 167 ALA A C 1
ATOM 1472 O O . ALA A 1 167 ? 23.998 -8.898 15.572 1.00 13.82 167 ALA A O 1
ATOM 1474 N N . LEU A 1 168 ? 22.306 -9.164 14.143 1.00 12.63 168 LEU A N 1
ATOM 1475 C CA . LEU A 1 168 ? 22.193 -7.747 13.906 1.00 12.28 168 LEU A CA 1
ATOM 1476 C C . LEU A 1 168 ? 21.733 -7.041 15.156 1.00 12.55 168 LEU A C 1
ATOM 1477 O O . LEU A 1 168 ? 22.290 -6.040 15.557 1.00 12.29 168 LEU A O 1
ATOM 1482 N N . LEU A 1 169 ? 20.701 -7.574 15.793 1.00 11.97 169 LEU A N 1
ATOM 1483 C CA . LEU A 1 169 ? 20.263 -6.971 17.037 1.00 11.79 169 LEU A CA 1
ATOM 1484 C C . LEU A 1 169 ? 21.352 -6.982 18.079 1.00 13.26 169 LEU A C 1
ATOM 1485 O O . LEU A 1 169 ? 21.502 -6.012 18.847 1.00 12.97 169 LEU A O 1
ATOM 1490 N N . SER A 1 170 ? 22.104 -8.077 18.144 1.00 13.55 170 SER A N 1
ATOM 1491 C CA . SER A 1 170 ? 23.161 -8.178 19.138 1.00 15.23 170 SER A CA 1
ATOM 1492 C C . SER A 1 170 ? 24.253 -7.138 18.938 1.00 13.71 170 SER A C 1
ATOM 1493 O O . SER A 1 170 ? 24.955 -6.823 19.872 1.00 16.26 170 SER A O 1
ATOM 1496 N N . ALA A 1 171 ? 24.384 -6.628 17.708 1.00 13.74 171 ALA A N 1
ATOM 1497 C CA . ALA A 1 171 ? 25.374 -5.608 17.376 1.00 14.56 171 ALA A CA 1
ATOM 1498 C C . ALA A 1 171 ? 24.936 -4.217 17.728 1.00 13.64 171 ALA A C 1
ATOM 1499 O O . ALA A 1 171 ? 25.699 -3.287 17.652 1.00 15.38 171 ALA A O 1
ATOM 1501 N N . THR A 1 172 ? 23.673 -4.039 18.075 1.00 12.96 172 THR A N 1
ATOM 1502 C CA . THR A 1 172 ? 23.166 -2.729 18.454 1.00 12.36 172 THR A CA 1
ATOM 1503 C C . THR A 1 172 ? 23.231 -2.567 19.959 1.00 12.28 172 THR A C 1
ATOM 1504 O O . THR A 1 172 ? 23.184 -3.547 20.711 1.00 14.42 172 THR A O 1
ATOM 1508 N N . PRO A 1 173 ? 23.317 -1.353 20.469 1.00 12.25 173 PRO A N 1
ATOM 1509 C CA . PRO A 1 173 ? 23.370 -1.167 21.890 1.00 12.83 173 PRO A CA 1
ATOM 1510 C C . PRO A 1 173 ? 22.066 -1.480 22.564 1.00 12.05 173 PRO A C 1
ATOM 1511 O O . PRO A 1 173 ? 21.032 -1.055 22.085 1.00 11.68 173 PRO A O 1
ATOM 1515 N N . PRO A 1 174 ? 22.105 -2.158 23.711 1.00 12.70 174 PRO A N 1
ATOM 1516 C CA . PRO A 1 174 ? 20.824 -2.437 24.389 1.00 13.88 174 PRO A CA 1
ATOM 1517 C C . PRO A 1 174 ? 20.128 -1.249 24.928 1.00 13.09 174 PRO A C 1
ATOM 1518 O O . PRO A 1 174 ? 18.953 -1.320 25.248 1.00 14.84 174 PRO A O 1
ATOM 1522 N N . SER A 1 175 ? 20.789 -0.112 24.961 1.00 13.30 175 SER A N 1
ATOM 1523 C CA . SER A 1 175 ? 20.100 1.102 25.328 1.00 13.93 175 SER A CA 1
ATOM 1524 C C . SER A 1 175 ? 19.063 1.526 24.289 1.00 12.37 175 SER A C 1
ATOM 1525 O O . SER A 1 175 ? 18.262 2.387 24.571 1.00 14.41 175 SER A O 1
ATOM 1528 N N . ARG A 1 176 ? 19.107 0.950 23.104 1.00 10.93 176 ARG A N 1
ATOM 1529 C CA . ARG A 1 176 ? 18.168 1.328 22.075 1.00 10.83 176 ARG A CA 1
ATOM 1530 C C . ARG A 1 176 ? 16.730 1.101 22.454 1.00 8.90 176 ARG A C 1
ATOM 1531 O O . ARG A 1 176 ? 16.386 0.328 23.329 1.00 9.53 176 ARG A O 1
ATOM 1539 N N . GLN A 1 177 ? 15.901 1.732 21.673 1.00 8.94 177 GLN A N 1
ATOM 1540 C CA A GLN A 1 177 ? 14.491 1.402 21.552 0.50 9.02 177 GLN A CA 1
ATOM 1541 C CA B GLN A 1 177 ? 14.513 1.413 21.562 0.50 8.19 177 GLN A CA 1
ATOM 1542 C C . GLN A 1 177 ? 14.324 0.344 20.479 1.00 8.55 177 GLN A C 1
ATOM 1543 O O . GLN A 1 177 ? 14.964 0.422 19.442 1.00 9.22 177 GLN A O 1
ATOM 1554 N N . THR A 1 178 ? 13.467 -0.631 20.740 1.00 8.45 178 THR A N 1
ATOM 1555 C CA . THR A 1 178 ? 13.212 -1.681 19.794 1.00 8.09 178 THR A CA 1
ATOM 1556 C C . THR A 1 178 ? 11.721 -1.772 19.564 1.00 8.88 178 THR A C 1
ATOM 1557 O O . THR A 1 178 ? 10.925 -1.795 20.499 1.00 8.90 178 THR A O 1
ATOM 1561 N N . LEU A 1 179 ? 11.359 -1.847 18.288 1.00 8.26 179 LEU A N 1
ATOM 1562 C CA . LEU A 1 179 ? 9.974 -2.009 17.869 1.00 8.28 179 LEU A CA 1
ATOM 1563 C C . LEU A 1 179 ? 9.901 -3.262 17.015 1.00 9.68 179 LEU A C 1
ATOM 1564 O O . LEU A 1 179 ? 10.742 -3.436 16.156 1.00 11.37 179 LEU A O 1
ATOM 1569 N N . LEU A 1 180 ? 8.930 -4.111 17.277 1.00 9.23 180 LEU A N 1
ATOM 1570 C CA . LEU A 1 180 ? 8.817 -5.354 16.584 1.00 10.10 180 LEU A CA 1
ATOM 1571 C C . LEU A 1 180 ? 7.439 -5.424 16.008 1.00 10.99 180 LEU A C 1
ATOM 1572 O O . LEU A 1 180 ? 6.472 -5.315 16.746 1.00 11.39 180 LEU A O 1
ATOM 1577 N N . PHE A 1 181 ? 7.327 -5.624 14.687 1.00 10.95 181 PHE A N 1
ATOM 1578 C CA . PHE A 1 181 ? 6.059 -5.760 14.032 1.00 12.15 181 PHE A CA 1
ATOM 1579 C C . PHE A 1 181 ? 5.981 -7.110 13.423 1.00 12.91 181 PHE A C 1
ATOM 1580 O O . PHE A 1 181 ? 6.858 -7.572 12.721 1.00 13.57 181 PHE A O 1
ATOM 1588 N N A SER A 1 182 ? 4.839 -7.717 13.618 0.70 13.14 182 SER A N 1
ATOM 1589 N N B SER A 1 182 ? 4.907 -7.821 13.719 0.30 14.13 182 SER A N 1
ATOM 1590 C CA A SER A 1 182 ? 4.623 -9.038 13.130 0.70 14.43 182 SER A CA 1
ATOM 1591 C CA B SER A 1 182 ? 4.713 -9.130 13.114 0.30 15.47 182 SER A CA 1
ATOM 1592 C C A SER A 1 182 ? 3.157 -9.323 13.244 0.70 15.90 182 SER A C 1
ATOM 1593 C C B SER A 1 182 ? 3.289 -9.575 13.327 0.30 16.50 182 SER A C 1
ATOM 1594 O O A SER A 1 182 ? 2.521 -9.059 14.244 0.70 16.41 182 SER A O 1
ATOM 1595 O O B SER A 1 182 ? 2.824 -9.631 14.491 0.30 15.45 182 SER A O 1
ATOM 1600 N N . ALA A 1 183 ? 2.640 -9.935 12.210 1.00 16.98 183 ALA A N 1
ATOM 1601 C CA . ALA A 1 183 ? 1.245 -10.334 12.223 1.00 17.25 183 ALA A CA 1
ATOM 1602 C C . ALA A 1 183 ? 1.005 -11.478 13.221 1.00 18.17 183 ALA A C 1
ATOM 1603 O O . ALA A 1 183 ? -0.023 -11.542 13.937 1.00 19.17 183 ALA A O 1
ATOM 1605 N N . THR A 1 184 ? 1.919 -12.417 13.208 1.00 18.00 184 THR A N 1
ATOM 1606 C CA . THR A 1 184 ? 1.865 -13.544 14.087 1.00 17.76 184 THR A CA 1
ATOM 1607 C C . THR A 1 184 ? 3.098 -13.518 14.962 1.00 17.65 184 THR A C 1
ATOM 1608 O O . THR A 1 184 ? 4.103 -12.890 14.624 1.00 18.14 184 THR A O 1
ATOM 1612 N N . LEU A 1 185 ? 2.996 -14.167 16.103 1.00 18.50 185 LEU A N 1
ATOM 1613 C CA . LEU A 1 185 ? 4.036 -14.219 17.107 1.00 18.64 185 LEU A CA 1
ATOM 1614 C C . LEU A 1 185 ? 4.447 -15.652 17.384 1.00 18.01 185 LEU A C 1
ATOM 1615 O O . LEU A 1 185 ? 4.147 -16.214 18.405 1.00 19.35 185 LEU A O 1
ATOM 1620 N N . PRO A 1 186 ? 5.180 -16.237 16.461 1.00 17.31 186 PRO A N 1
ATOM 1621 C CA . PRO A 1 186 ? 5.720 -17.570 16.722 1.00 16.88 186 PRO A CA 1
ATOM 1622 C C . PRO A 1 186 ? 6.705 -17.523 17.887 1.00 16.34 186 PRO A C 1
ATOM 1623 O O . PRO A 1 186 ? 7.176 -16.459 18.282 1.00 15.67 186 PRO A O 1
ATOM 1627 N N . SER A 1 187 ? 7.013 -18.675 18.451 1.00 16.21 187 SER A N 1
ATOM 1628 C CA A SER A 1 187 ? 7.818 -18.673 19.652 0.50 15.84 187 SER A CA 1
ATOM 1629 C CA B SER A 1 187 ? 7.878 -18.773 19.610 0.50 16.12 187 SER A CA 1
ATOM 1630 C C . SER A 1 187 ? 9.166 -18.004 19.446 1.00 14.91 187 SER A C 1
ATOM 1631 O O . SER A 1 187 ? 9.613 -17.375 20.382 1.00 15.15 187 SER A O 1
ATOM 1636 N N . TRP A 1 188 ? 9.783 -18.115 18.272 1.00 14.64 188 TRP A N 1
ATOM 1637 C CA . TRP A 1 188 ? 11.059 -17.403 18.060 1.00 14.38 188 TRP A CA 1
ATOM 1638 C C . TRP A 1 188 ? 10.866 -15.924 18.234 1.00 14.18 188 TRP A C 1
ATOM 1639 O O . TRP A 1 188 ? 11.722 -15.255 18.818 1.00 13.79 188 TRP A O 1
ATOM 1650 N N . ALA A 1 189 ? 9.793 -15.381 17.674 1.00 13.75 189 ALA A N 1
ATOM 1651 C CA . ALA A 1 189 ? 9.544 -13.938 17.810 1.00 14.40 189 ALA A CA 1
ATOM 1652 C C . ALA A 1 189 ? 9.270 -13.564 19.235 1.00 14.02 189 ALA A C 1
ATOM 1653 O O . ALA A 1 189 ? 9.687 -12.522 19.693 1.00 14.29 189 ALA A O 1
ATOM 1655 N N . LYS A 1 190 ? 8.581 -14.420 19.990 1.00 14.28 190 LYS A N 1
ATOM 1656 C CA A LYS A 1 190 ? 8.345 -14.153 21.395 0.25 13.80 190 LYS A CA 1
ATOM 1657 C CA B LYS A 1 190 ? 8.349 -14.131 21.389 0.25 13.89 190 LYS A CA 1
ATOM 1658 C CA C LYS A 1 190 ? 8.351 -14.145 21.396 0.25 14.03 190 LYS A CA 1
ATOM 1659 C CA D LYS A 1 190 ? 8.350 -14.128 21.389 0.25 14.20 190 LYS A CA 1
ATOM 1660 C C . LYS A 1 190 ? 9.662 -14.142 22.177 1.00 13.73 190 LYS A C 1
ATOM 1661 O O . LYS A 1 190 ? 9.877 -13.299 23.015 1.00 14.29 190 LYS A O 1
ATOM 1682 N N . ARG A 1 191 ? 10.540 -15.105 21.894 1.00 13.56 191 ARG A N 1
ATOM 1683 C CA . ARG A 1 191 ? 11.850 -15.130 22.510 1.00 13.35 191 ARG A CA 1
ATOM 1684 C C . ARG A 1 191 ? 12.649 -13.922 22.133 1.00 12.67 191 ARG A C 1
ATOM 1685 O O . ARG A 1 191 ? 13.362 -13.389 22.979 1.00 13.37 191 ARG A O 1
ATOM 1693 N N . LEU A 1 192 ? 12.523 -13.497 20.882 1.00 12.86 192 LEU A N 1
ATOM 1694 C CA . LEU A 1 192 ? 13.268 -12.365 20.400 1.00 13.74 192 LEU A CA 1
ATOM 1695 C C . LEU A 1 192 ? 12.831 -11.158 21.200 1.00 12.14 192 LEU A C 1
ATOM 1696 O O . LEU A 1 192 ? 13.642 -10.342 21.661 1.00 13.48 192 LEU A O 1
ATOM 1701 N N . ALA A 1 193 ? 11.540 -11.050 21.434 1.00 13.46 193 ALA A N 1
ATOM 1702 C CA . ALA A 1 193 ? 11.017 -9.958 22.197 1.00 13.27 193 ALA A CA 1
ATOM 1703 C C . ALA A 1 193 ? 11.505 -9.987 23.629 1.00 13.24 193 ALA A C 1
ATOM 1704 O O . ALA A 1 193 ? 11.834 -8.984 24.214 1.00 13.33 193 ALA A O 1
ATOM 1706 N N . GLU A 1 194 ? 11.501 -11.171 24.231 1.00 12.49 194 GLU A N 1
ATOM 1707 C CA . GLU A 1 194 ? 11.928 -11.302 25.590 1.00 13.57 194 GLU A CA 1
ATOM 1708 C C . GLU A 1 194 ? 13.396 -10.924 25.725 1.00 12.80 194 GLU A C 1
ATOM 1709 O O . GLU A 1 194 ? 13.782 -10.310 26.713 1.00 14.88 194 GLU A O 1
ATOM 1715 N N . ARG A 1 195 ? 14.227 -11.341 24.767 1.00 11.79 195 ARG A N 1
ATOM 1716 C CA . ARG A 1 195 ? 15.660 -11.111 24.887 1.00 11.83 195 ARG A CA 1
ATOM 1717 C C . ARG A 1 195 ? 16.039 -9.688 24.531 1.00 10.97 195 ARG A C 1
ATOM 1718 O O . ARG A 1 195 ? 16.901 -9.132 25.167 1.00 12.63 195 ARG A O 1
ATOM 1726 N N . TYR A 1 196 ? 15.429 -9.126 23.497 1.00 10.34 196 TYR A N 1
ATOM 1727 C CA . TYR A 1 196 ? 15.907 -7.919 22.877 1.00 11.23 196 TYR A CA 1
ATOM 1728 C C . TYR A 1 196 ? 15.060 -6.735 23.108 1.00 11.16 196 TYR A C 1
ATOM 1729 O O . TYR A 1 196 ? 15.361 -5.686 22.572 1.00 13.39 196 TYR A O 1
ATOM 1738 N N . MET A 1 197 ? 13.987 -6.847 23.863 1.00 10.38 197 MET A N 1
ATOM 1739 C CA A MET A 1 197 ? 13.086 -5.728 24.100 0.70 10.93 197 MET A CA 1
ATOM 1740 C CA B MET A 1 197 ? 13.140 -5.706 24.089 0.30 10.55 197 MET A CA 1
ATOM 1741 C C . MET A 1 197 ? 12.915 -5.521 25.575 1.00 10.49 197 MET A C 1
ATOM 1742 O O . MET A 1 197 ? 13.180 -6.405 26.384 1.00 12.77 197 MET A O 1
ATOM 1751 N N . LYS A 1 198 ? 12.482 -4.318 25.930 1.00 10.72 198 LYS A N 1
ATOM 1752 C CA A LYS A 1 198 ? 12.354 -3.856 27.324 0.50 11.95 198 LYS A CA 1
ATOM 1753 C CA B LYS A 1 198 ? 12.366 -3.928 27.325 0.50 12.06 198 LYS A CA 1
ATOM 1754 C C . LYS A 1 198 ? 10.896 -3.712 27.648 1.00 12.66 198 LYS A C 1
ATOM 1755 O O . LYS A 1 198 ? 10.323 -2.730 27.307 1.00 14.13 198 LYS A O 1
ATOM 1766 N N . ASN A 1 199 ? 10.310 -4.696 28.261 1.00 14.76 199 ASN A N 1
ATOM 1767 C CA . ASN A 1 199 ? 8.937 -4.591 28.693 1.00 17.25 199 ASN A CA 1
ATOM 1768 C C . ASN A 1 199 ? 8.001 -4.065 27.617 1.00 15.19 199 ASN A C 1
ATOM 1769 O O . ASN A 1 199 ? 7.264 -3.164 27.894 1.00 17.24 199 ASN A O 1
ATOM 1774 N N . PRO A 1 200 ? 8.046 -4.629 26.425 1.00 13.13 200 PRO A N 1
ATOM 1775 C CA . PRO A 1 200 ? 7.255 -3.989 25.406 1.00 11.79 200 PRO A CA 1
ATOM 1776 C C . PRO A 1 200 ? 5.768 -4.115 25.655 1.00 12.09 200 PRO A C 1
ATOM 1777 O O . PRO A 1 200 ? 5.284 -5.131 26.094 1.00 15.23 200 PRO A O 1
ATOM 1781 N N . VAL A 1 201 ? 5.041 -3.126 25.224 1.00 12.05 201 VAL A N 1
ATOM 1782 C CA . VAL A 1 201 ? 3.595 -3.188 25.166 1.00 10.69 201 VAL A CA 1
ATOM 1783 C C . VAL A 1 201 ? 3.280 -3.841 23.822 1.00 10.74 201 VAL A C 1
ATOM 1784 O O . VAL A 1 201 ? 3.914 -3.524 22.847 1.00 12.49 201 VAL A O 1
ATOM 1788 N N . LEU A 1 202 ? 2.289 -4.697 23.784 1.00 10.03 202 LEU A N 1
ATOM 1789 C CA A LEU A 1 202 ? 1.841 -5.274 22.566 0.50 9.60 202 LEU A CA 1
ATOM 1790 C CA B LEU A 1 202 ? 1.794 -5.336 22.564 0.50 10.93 202 LEU A CA 1
ATOM 1791 C C . LEU A 1 202 ? 0.526 -4.647 22.153 1.00 10.21 202 LEU A C 1
ATOM 1792 O O . LEU A 1 202 ? -0.397 -4.502 22.970 1.00 10.40 202 LEU A O 1
ATOM 1801 N N . ILE A 1 203 ? 0.450 -4.251 20.896 1.00 9.70 203 ILE A N 1
ATOM 1802 C CA . ILE A 1 203 ? -0.729 -3.662 20.323 1.00 9.73 203 ILE A CA 1
ATOM 1803 C C . ILE A 1 203 ? -1.091 -4.521 19.138 1.00 10.30 203 ILE A C 1
ATOM 1804 O O . ILE A 1 203 ? -0.301 -4.684 18.217 1.00 11.03 203 ILE A O 1
ATOM 1809 N N . ASN A 1 204 ? -2.285 -5.089 19.193 1.00 10.32 204 ASN A N 1
ATOM 1810 C CA A ASN A 1 204 ? -2.730 -5.969 18.145 0.50 11.45 204 ASN A CA 1
ATOM 1811 C CA B ASN A 1 204 ? -2.760 -6.007 18.158 0.50 11.78 204 ASN A CA 1
ATOM 1812 C C . ASN A 1 204 ? -3.962 -5.412 17.474 1.00 11.82 204 ASN A C 1
ATOM 1813 O O . ASN A 1 204 ? -4.964 -5.134 18.120 1.00 12.21 204 ASN A O 1
ATOM 1822 N N A VAL A 1 205 ? -3.834 -5.188 16.176 0.50 13.12 205 VAL A N 1
ATOM 1823 N N B VAL A 1 205 ? -3.788 -5.109 16.203 0.50 13.55 205 VAL A N 1
ATOM 1824 C CA A VAL A 1 205 ? -4.902 -4.641 15.375 0.50 14.70 205 VAL A CA 1
ATOM 1825 C CA B VAL A 1 205 ? -4.838 -4.661 15.327 0.50 15.15 205 VAL A CA 1
ATOM 1826 C C A VAL A 1 205 ? -5.355 -5.664 14.321 0.50 16.14 205 VAL A C 1
ATOM 1827 C C B VAL A 1 205 ? -4.818 -5.711 14.222 0.50 17.99 205 VAL A C 1
ATOM 1828 O O A VAL A 1 205 ? -6.012 -5.295 13.361 0.50 18.90 205 VAL A O 1
ATOM 1829 O O B VAL A 1 205 ? -4.292 -5.466 13.176 0.50 19.15 205 VAL A O 1
ATOM 1833 N N . ILE A 1 206 ? -5.091 -6.958 14.569 1.00 20.17 206 ILE A N 1
ATOM 1834 C CA . ILE A 1 206 ? -5.312 -8.025 13.562 1.00 22.27 206 ILE A CA 1
ATOM 1835 C C . ILE A 1 206 ? -6.819 -8.168 13.384 1.00 25.36 206 ILE A C 1
ATOM 1836 O O . ILE A 1 206 ? -7.565 -8.070 14.337 1.00 27.72 206 ILE A O 1
ATOM 1841 N N . LYS A 1 207 ? -7.247 -8.355 12.139 1.00 27.21 207 LYS A N 1
#

Radius of gyration: 15.56 Å; Cα contacts (8 Å, |Δi|>4): 495; chains: 1; bounding box: 40×39×35 Å

InterPro domains:
  IPR000629 ATP-dependent RNA helicase DEAD-box, conserved site [PS00039] (149-157)
  IPR001650 Helicase, C-terminal domain-like [PF00271] (225-333)
  IPR001650 Helicase, C-terminal domain-like [PS51194] (228-373)
  IPR001650 Helicase, C-terminal domain-like [SM00490] (252-333)
  IPR011545 DEAD/DEAH-box helicase domain [PF00270] (25-191)
  IPR014001 Helicase superfamily 1/2, ATP-binding domain [PS51192] (32-203)
  IPR014001 Helicase superfamily 1/2, ATP-binding domain [SM00487] (20-214)
  IPR014014 RNA helicase, DEAD-box type, Q motif [PS51195] (1-29)
  IPR027417 P-loop containing nucleoside triphosphate hydrolase [G3DSA:3.40.50.300] (1-207)
  IPR027417 P-loop containing nucleoside triphosphate hydrolase [G3DSA:3.40.50.300] (208-365)
  IPR027417 P-loop containing nucleoside triphosphate hydrolase [SSF52540] (72-354)
  IPR044742 RhlB-like, DEAD/DEAH-box helicase domain [cd00268] (12-203)
  IPR048768 RNA helicase Hera-like, dimerization domain [PF21591] (367-418)
  IPR050079 DEAD box RNA helicase [PTHR47959] (2-379)
  IPR054525 DEAD box helicase Hera, RNA-binding domain [PF22231] (427-495)

B-factor: mean 17.12, std 7.3, range [6.13, 50.96]